Protein AF-A0A6V7HR63-F1 (afdb_monomer)

Sequence (244 aa):
DKIEELLKQKSQLTHHIFMVANENRQLWNRLSRLTRTNKSPLEPSTLISKGLSPNLIDADKQSVEKDESVEEISLRLINSIMQEKVELEQQFSEMVALQNGTDINIRNVGFAYPNEANNDSLQQLKQHEAKLLETKDALLSQQMKLKKVLQNLKKIKKASKKVCQAGTQFDSDDSLREHGATQTSLPVVNLEAEKNGSKLAEDAQICPMCGSFFAKSVSFDIFHEHVLSHFNNGNGTDFELVSP

Structure (mmCIF, N/CA/C/O backbone):
data_AF-A0A6V7HR63-F1
#
_entry.id   AF-A0A6V7HR63-F1
#
loop_
_atom_site.group_PDB
_atom_site.id
_atom_site.type_symbol
_atom_site.label_atom_id
_atom_site.label_alt_id
_atom_site.label_comp_id
_atom_site.label_asym_id
_atom_site.label_entity_id
_atom_site.label_seq_id
_atom_site.pdbx_PDB_ins_code
_atom_site.Cartn_x
_atom_site.Cartn_y
_atom_site.Cartn_z
_atom_site.occupancy
_atom_site.B_iso_or_equiv
_atom_site.auth_seq_id
_atom_site.auth_comp_id
_atom_site.auth_asym_id
_atom_site.auth_atom_id
_atom_site.pdbx_PDB_model_num
ATOM 1 N N . ASP A 1 1 ? -9.111 32.517 -10.356 1.00 67.31 1 ASP A N 1
ATOM 2 C CA . ASP A 1 1 ? -8.710 31.716 -9.177 1.00 67.31 1 ASP A CA 1
ATOM 3 C C . ASP A 1 1 ? -8.668 30.218 -9.468 1.00 67.31 1 ASP A C 1
ATOM 5 O O . ASP A 1 1 ? -7.585 29.693 -9.684 1.00 67.31 1 ASP A O 1
ATOM 9 N N . LYS A 1 2 ? -9.802 29.503 -9.571 1.00 76.81 2 LYS A N 1
ATOM 10 C CA . LYS A 1 2 ? -9.775 28.030 -9.740 1.00 76.81 2 LYS A CA 1
ATOM 11 C C . LYS A 1 2 ? -9.143 27.545 -11.055 1.00 76.81 2 LYS A C 1
ATOM 13 O O . LYS A 1 2 ? -8.459 26.528 -11.057 1.00 76.81 2 LYS A O 1
ATOM 18 N N . ILE A 1 3 ? -9.355 28.271 -12.155 1.00 87.81 3 ILE A N 1
ATOM 19 C CA . ILE A 1 3 ? -8.786 27.939 -13.476 1.00 87.81 3 ILE A CA 1
ATOM 20 C C . ILE A 1 3 ? -7.261 28.104 -13.478 1.00 87.81 3 ILE A C 1
ATOM 22 O O . ILE A 1 3 ? -6.550 27.271 -14.028 1.00 87.81 3 ILE A O 1
ATOM 26 N N . GLU A 1 4 ? -6.755 29.148 -12.827 1.00 85.62 4 GLU A N 1
ATOM 27 C CA . GLU A 1 4 ? -5.322 29.444 -12.756 1.00 85.62 4 GLU A CA 1
ATOM 28 C C . GLU A 1 4 ? -4.575 28.420 -11.890 1.00 85.62 4 GLU A C 1
ATOM 30 O O . GLU A 1 4 ? -3.526 27.914 -12.289 1.00 85.62 4 GLU A O 1
ATOM 35 N N . GLU A 1 5 ? -5.175 28.011 -10.769 1.00 84.38 5 GLU A N 1
ATOM 36 C CA . GLU A 1 5 ? -4.648 26.926 -9.936 1.00 84.38 5 GLU A CA 1
ATOM 37 C C . GLU A 1 5 ? -4.614 25.589 -10.695 1.00 84.38 5 GLU A C 1
ATOM 39 O O . GLU A 1 5 ? -3.612 24.876 -10.666 1.00 84.38 5 GLU A O 1
ATOM 44 N N . LEU A 1 6 ? -5.667 25.264 -11.454 1.00 90.88 6 LEU A N 1
ATOM 45 C CA . LEU A 1 6 ? -5.689 24.056 -12.286 1.00 90.88 6 LEU A CA 1
ATOM 46 C C . LEU A 1 6 ? -4.650 24.100 -13.417 1.00 90.88 6 LEU A C 1
ATOM 48 O O . LEU A 1 6 ? -4.052 23.073 -13.734 1.00 90.88 6 LEU A O 1
ATOM 52 N N . LEU A 1 7 ? -4.388 25.269 -14.007 1.00 89.75 7 LEU A N 1
ATOM 53 C CA . LEU A 1 7 ? -3.330 25.433 -15.009 1.00 89.75 7 LEU A CA 1
ATOM 54 C C . LEU A 1 7 ? -1.939 25.220 -14.405 1.00 89.75 7 LEU A C 1
ATOM 56 O O . LEU A 1 7 ? -1.103 24.547 -15.014 1.00 89.75 7 LEU A O 1
ATOM 60 N N . LYS A 1 8 ? -1.705 25.721 -13.189 1.00 89.56 8 LYS A N 1
ATOM 61 C CA . LYS A 1 8 ? -0.457 25.497 -12.452 1.00 89.56 8 LYS A CA 1
ATOM 62 C C . LYS A 1 8 ? -0.252 24.014 -12.139 1.00 89.56 8 LYS A C 1
ATOM 64 O O . LYS A 1 8 ? 0.817 23.475 -12.426 1.00 89.56 8 LYS A O 1
ATOM 69 N N . GLN A 1 9 ? -1.289 23.338 -11.646 1.00 93.44 9 GLN A N 1
ATOM 70 C CA . GLN A 1 9 ? -1.260 21.897 -11.376 1.00 93.44 9 GLN A CA 1
ATOM 71 C C . GLN A 1 9 ? -1.034 21.081 -12.655 1.00 93.44 9 GLN A C 1
ATOM 73 O O . GLN A 1 9 ? -0.196 20.180 -12.675 1.00 93.44 9 GLN A O 1
ATOM 78 N N . LYS A 1 10 ? -1.703 21.440 -13.760 1.00 93.81 10 LYS A N 1
ATOM 79 C CA . LYS A 1 10 ? -1.491 20.814 -15.073 1.00 93.81 10 LYS A CA 1
ATOM 80 C C . LYS A 1 10 ? -0.046 20.974 -15.543 1.00 93.81 10 LYS A C 1
ATOM 82 O O . LYS A 1 10 ? 0.549 20.004 -16.010 1.00 93.81 10 LYS A O 1
ATOM 87 N N . SER A 1 11 ? 0.534 22.167 -15.406 1.00 92.69 11 SER A N 1
ATOM 88 C CA . SER A 1 11 ? 1.929 22.422 -15.780 1.00 92.69 11 SER A CA 1
ATOM 89 C C . SER A 1 11 ? 2.901 21.587 -14.945 1.00 92.69 11 SER A C 1
ATOM 91 O O . SER A 1 11 ? 3.832 20.999 -15.493 1.00 92.69 11 SER A O 1
ATOM 93 N N . GLN A 1 12 ? 2.677 21.503 -13.632 1.00 92.44 12 GLN A N 1
ATOM 94 C CA . GLN A 1 12 ? 3.504 20.702 -12.727 1.00 92.44 12 GLN A CA 1
ATOM 95 C C . GLN A 1 12 ? 3.425 19.211 -13.059 1.00 92.44 12 GLN A C 1
ATOM 97 O O . GLN A 1 12 ? 4.458 18.553 -13.176 1.00 92.44 12 GLN A O 1
ATOM 102 N N . LEU A 1 13 ? 2.217 18.691 -13.286 1.00 95.81 13 LEU A N 1
ATOM 103 C CA . LEU A 1 13 ? 2.022 17.293 -13.656 1.00 95.81 13 LEU A CA 1
ATOM 104 C C . LEU A 1 13 ? 2.666 16.974 -15.010 1.00 95.81 13 LEU A C 1
ATOM 106 O O . LEU A 1 13 ? 3.346 15.963 -15.143 1.00 95.81 13 LEU A O 1
ATOM 110 N N . THR A 1 14 ? 2.511 17.861 -15.994 1.00 92.31 14 THR A N 1
ATOM 111 C CA . THR A 1 14 ? 3.118 17.697 -17.325 1.00 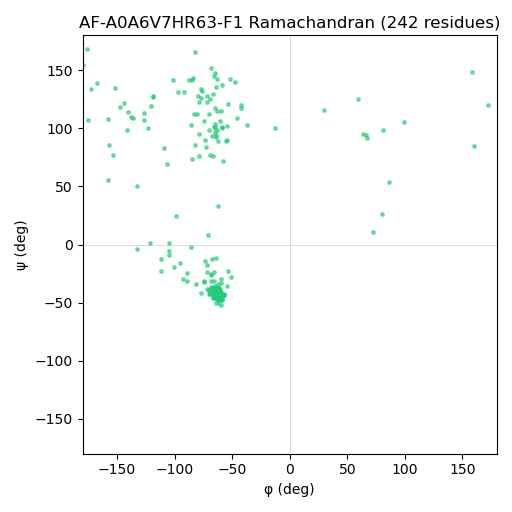92.31 14 THR A CA 1
ATOM 112 C C . THR A 1 14 ? 4.642 17.643 -17.232 1.00 92.31 14 THR A C 1
ATOM 114 O O . THR A 1 14 ? 5.271 16.779 -17.842 1.00 92.31 14 THR A O 1
ATOM 117 N N . HIS A 1 15 ? 5.244 18.524 -16.430 1.00 92.06 15 HIS A N 1
ATOM 118 C CA . HIS A 1 15 ? 6.684 18.512 -16.194 1.00 92.06 15 HIS A CA 1
ATOM 119 C C . HIS A 1 15 ? 7.137 17.218 -15.506 1.00 92.06 15 HIS A C 1
ATOM 121 O O . HIS A 1 15 ? 8.113 16.606 -15.934 1.00 92.06 15 HIS A O 1
ATOM 127 N N . HIS A 1 16 ? 6.398 16.754 -14.495 1.00 94.06 16 HIS A N 1
ATOM 128 C CA . HIS A 1 16 ? 6.719 15.515 -13.792 1.00 94.06 16 HIS A CA 1
ATOM 129 C C . HIS A 1 16 ? 6.648 14.291 -14.714 1.00 94.06 16 HIS A C 1
ATOM 131 O O . HIS A 1 16 ? 7.578 13.488 -14.745 1.00 94.06 16 HIS A O 1
ATOM 137 N N . ILE A 1 17 ? 5.596 14.194 -15.535 1.00 94.12 17 ILE A N 1
ATOM 138 C CA . ILE A 1 17 ? 5.460 13.144 -16.553 1.00 94.12 17 ILE A CA 1
ATOM 139 C C . ILE A 1 17 ? 6.657 13.169 -17.505 1.00 94.12 17 ILE A C 1
ATOM 141 O O . ILE A 1 17 ? 7.213 12.116 -17.808 1.00 94.12 17 ILE A O 1
ATOM 145 N N . PHE A 1 18 ? 7.086 14.353 -17.951 1.00 93.38 18 PHE A N 1
ATOM 146 C CA . PHE A 1 18 ? 8.246 14.480 -18.830 1.00 93.38 18 PHE A CA 1
ATOM 147 C C . PHE A 1 18 ? 9.538 13.976 -18.172 1.00 93.38 18 PHE A C 1
ATOM 149 O O . PHE A 1 18 ? 10.288 13.232 -18.806 1.00 93.38 18 PHE A O 1
ATOM 156 N N . MET A 1 19 ? 9.790 14.331 -16.906 1.00 96.62 19 MET A N 1
ATOM 157 C CA . MET A 1 19 ? 10.974 13.849 -16.184 1.00 96.62 19 MET A CA 1
ATOM 158 C C . MET A 1 19 ? 10.970 12.324 -16.056 1.00 96.62 19 MET A C 1
ATOM 160 O O . MET A 1 19 ? 11.931 11.675 -16.467 1.00 96.62 19 MET A O 1
ATOM 164 N N . VAL A 1 20 ? 9.859 11.747 -15.582 1.00 94.06 20 VAL A N 1
ATOM 165 C CA . VAL A 1 20 ? 9.717 10.294 -15.404 1.00 94.06 20 VAL A CA 1
ATOM 166 C C . VAL A 1 20 ? 9.822 9.562 -16.744 1.00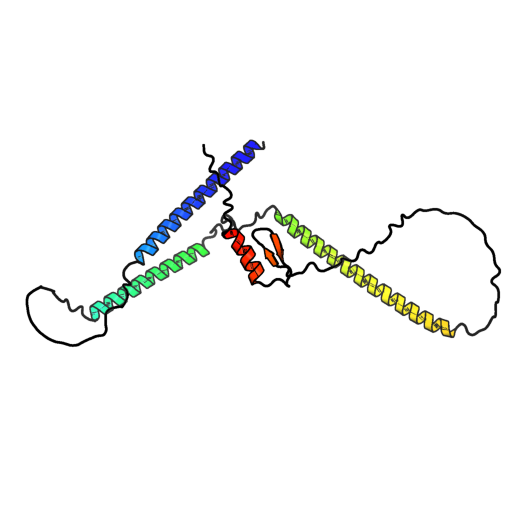 94.06 20 VAL A C 1
ATOM 168 O O . VAL A 1 20 ? 10.476 8.526 -16.839 1.00 94.06 20 VAL A O 1
ATOM 171 N N . ALA A 1 21 ? 9.228 10.099 -17.812 1.00 92.19 21 ALA A N 1
ATOM 172 C CA . ALA A 1 21 ? 9.335 9.517 -19.147 1.00 92.19 21 ALA A CA 1
ATOM 173 C C . ALA A 1 21 ? 10.785 9.516 -19.657 1.00 92.19 21 ALA A C 1
ATOM 175 O O . ALA A 1 21 ? 11.226 8.539 -20.267 1.00 92.19 21 ALA A O 1
ATOM 176 N N . ASN A 1 22 ? 11.541 10.583 -19.390 1.00 91.62 22 ASN A N 1
ATOM 177 C CA . ASN A 1 22 ? 12.942 10.669 -19.779 1.00 91.62 22 ASN A CA 1
ATOM 178 C C . ASN A 1 22 ? 13.822 9.694 -18.980 1.00 91.62 22 ASN A C 1
ATOM 180 O O . ASN A 1 22 ? 14.671 9.023 -19.568 1.00 91.62 22 ASN A O 1
ATOM 184 N N . GLU A 1 23 ? 13.598 9.566 -17.673 1.00 93.00 23 GLU A N 1
ATOM 185 C CA . GLU A 1 23 ? 14.279 8.573 -16.833 1.00 93.00 23 GLU A CA 1
ATOM 186 C C . GLU A 1 23 ? 13.954 7.146 -17.282 1.00 93.00 23 GLU A C 1
ATOM 188 O O . GLU A 1 23 ? 14.866 6.362 -17.547 1.00 93.00 23 GLU A O 1
ATOM 193 N N . ASN A 1 24 ? 12.675 6.829 -17.501 1.00 95.06 24 ASN A N 1
ATOM 194 C CA . ASN A 1 24 ? 12.254 5.533 -18.032 1.00 95.06 24 ASN A CA 1
ATOM 195 C C . ASN A 1 24 ? 12.922 5.233 -19.374 1.00 95.06 24 ASN A C 1
ATOM 197 O O . ASN A 1 24 ? 13.419 4.128 -19.582 1.00 95.06 24 ASN A O 1
ATOM 201 N N . ARG A 1 25 ? 12.998 6.210 -20.284 1.00 94.69 25 ARG A N 1
ATOM 202 C CA . ARG A 1 25 ? 13.696 6.044 -21.566 1.00 94.69 25 ARG A CA 1
ATOM 203 C C . ARG A 1 25 ? 15.179 5.725 -21.366 1.00 94.69 25 ARG A C 1
ATOM 205 O O . ARG A 1 25 ? 15.714 4.859 -22.057 1.00 94.69 25 ARG A O 1
ATOM 212 N N . GLN A 1 26 ? 15.848 6.398 -20.433 1.00 93.12 26 GLN A N 1
ATOM 213 C CA . GLN A 1 26 ? 17.253 6.134 -20.118 1.00 93.12 26 GLN A CA 1
ATOM 214 C C . GLN A 1 26 ? 17.454 4.741 -19.510 1.00 93.12 26 GLN A C 1
ATOM 216 O O . GLN A 1 26 ? 18.366 4.023 -19.928 1.00 93.12 26 GLN A O 1
ATOM 221 N N . LEU A 1 27 ? 16.572 4.322 -18.601 1.00 95.88 27 LEU A N 1
ATOM 222 C CA . LEU A 1 27 ? 16.582 2.981 -18.016 1.00 95.88 27 LEU A CA 1
ATOM 223 C C . LEU A 1 27 ? 16.367 1.904 -19.083 1.00 95.88 27 LEU A C 1
ATOM 225 O O . LEU A 1 27 ? 17.152 0.961 -19.158 1.00 95.88 27 LEU A O 1
ATOM 229 N N . TRP A 1 28 ? 15.386 2.078 -19.972 1.00 95.00 28 TRP A N 1
ATOM 230 C CA . TRP A 1 28 ? 15.152 1.167 -21.096 1.00 95.00 28 TRP A CA 1
ATOM 231 C C . TRP A 1 28 ? 16.351 1.086 -22.044 1.00 95.00 28 TRP A C 1
ATOM 233 O O . TRP A 1 28 ? 16.709 -0.007 -22.490 1.00 95.00 28 TRP A O 1
ATOM 243 N N . ASN A 1 29 ? 17.022 2.208 -22.318 1.00 91.06 29 ASN A N 1
ATOM 244 C CA . ASN A 1 29 ? 18.246 2.222 -23.121 1.00 91.06 29 ASN A CA 1
ATOM 245 C C . ASN A 1 29 ? 19.391 1.461 -22.433 1.00 91.06 29 ASN A C 1
ATOM 247 O O . ASN A 1 29 ? 20.098 0.685 -23.082 1.00 91.06 29 ASN A O 1
ATOM 251 N N . ARG A 1 30 ? 19.569 1.647 -21.119 1.00 93.69 30 ARG A N 1
ATOM 252 C CA . ARG A 1 30 ? 20.586 0.937 -20.327 1.00 93.69 30 ARG A CA 1
ATOM 253 C C . ARG A 1 30 ? 20.297 -0.563 -20.270 1.00 93.69 30 ARG A C 1
ATOM 255 O O . ARG A 1 30 ? 21.190 -1.359 -20.550 1.00 93.69 30 ARG A O 1
ATOM 262 N N . LEU A 1 31 ? 19.049 -0.944 -20.005 1.00 88.75 31 LEU A N 1
ATOM 263 C CA . LEU A 1 31 ? 18.602 -2.335 -19.986 1.00 88.75 31 LEU A CA 1
ATOM 264 C C . LEU A 1 31 ? 18.776 -3.006 -21.353 1.00 88.75 31 LEU A C 1
ATOM 266 O O . LEU A 1 31 ? 19.256 -4.135 -21.437 1.00 88.75 31 LEU A O 1
ATOM 270 N N . SER A 1 32 ? 18.459 -2.293 -22.436 1.00 87.50 32 SER A N 1
ATOM 271 C CA . SER A 1 32 ? 18.650 -2.790 -23.802 1.00 87.50 32 SER A CA 1
ATOM 272 C C . SER A 1 32 ? 20.121 -3.057 -24.115 1.00 87.50 32 SER A C 1
ATOM 274 O O . SER A 1 32 ? 20.434 -4.056 -24.760 1.00 87.50 32 SER A O 1
ATOM 276 N N . ARG A 1 33 ? 21.038 -2.202 -23.641 1.00 85.75 33 ARG A N 1
ATOM 277 C CA . ARG A 1 33 ? 22.485 -2.424 -23.780 1.00 85.75 33 ARG A CA 1
ATOM 278 C C . ARG A 1 33 ? 22.937 -3.663 -23.012 1.00 85.75 33 ARG A C 1
ATOM 280 O O . ARG A 1 33 ? 23.556 -4.528 -23.618 1.00 85.75 33 ARG A O 1
ATOM 287 N N . LEU A 1 34 ? 22.553 -3.779 -21.739 1.00 84.25 34 LEU A N 1
ATOM 288 C CA . LEU A 1 34 ? 22.892 -4.930 -20.891 1.00 84.25 34 LEU A CA 1
ATOM 289 C C . LEU A 1 34 ? 22.323 -6.248 -21.439 1.00 84.25 34 LEU A C 1
ATOM 291 O O . LEU A 1 34 ? 22.972 -7.285 -21.386 1.00 84.25 34 LEU A O 1
ATOM 295 N N . THR A 1 35 ? 21.121 -6.225 -22.012 1.00 77.44 35 THR A N 1
ATOM 296 C CA . THR A 1 35 ? 20.494 -7.430 -22.580 1.00 77.44 35 THR A CA 1
ATOM 297 C C . THR A 1 35 ? 21.139 -7.843 -23.906 1.00 77.44 35 THR A C 1
ATOM 299 O O . THR A 1 35 ? 21.203 -9.029 -24.216 1.00 77.44 35 THR A O 1
ATOM 302 N N . ARG A 1 36 ? 21.631 -6.885 -24.705 1.00 71.69 36 ARG A N 1
ATOM 303 C CA . ARG A 1 36 ? 22.352 -7.178 -25.955 1.00 71.69 36 ARG A CA 1
ATOM 304 C C . ARG A 1 36 ? 23.744 -7.745 -25.696 1.00 71.69 36 ARG A C 1
ATOM 306 O O . ARG A 1 36 ? 24.140 -8.658 -26.407 1.00 71.69 36 ARG A O 1
ATOM 313 N N . THR A 1 37 ? 24.454 -7.257 -24.679 1.00 63.94 37 THR A N 1
ATOM 314 C CA . THR A 1 37 ? 25.779 -7.785 -24.312 1.00 63.94 37 THR A CA 1
ATOM 315 C C . THR A 1 37 ? 25.708 -9.169 -23.667 1.00 63.94 37 THR A C 1
ATOM 317 O O . THR A 1 37 ? 26.659 -9.927 -23.777 1.00 63.94 37 THR A O 1
ATOM 320 N N . ASN A 1 38 ? 24.569 -9.541 -23.074 1.00 57.62 38 ASN A N 1
ATOM 321 C CA . ASN A 1 38 ? 24.334 -10.881 -22.521 1.00 57.62 38 ASN A CA 1
ATOM 322 C C . ASN A 1 38 ? 23.810 -11.915 -23.545 1.00 57.62 38 ASN A C 1
ATOM 324 O O . ASN A 1 38 ? 23.589 -13.067 -23.186 1.00 57.62 38 ASN A O 1
ATOM 328 N N . LYS A 1 39 ? 23.575 -11.536 -24.813 1.00 61.31 39 LYS A N 1
ATOM 329 C CA . LYS A 1 39 ? 22.961 -12.405 -25.842 1.00 61.31 39 LYS A CA 1
ATOM 330 C C . LYS A 1 39 ? 23.943 -13.079 -26.818 1.00 61.31 39 LYS A C 1
ATOM 332 O O . LYS A 1 39 ? 23.526 -13.483 -27.898 1.00 61.31 39 LYS A O 1
ATOM 337 N N . SER A 1 40 ? 25.213 -13.279 -26.461 1.00 44.31 40 SER A N 1
ATOM 338 C CA . SER A 1 40 ? 26.122 -14.115 -27.271 1.00 44.31 40 SER A CA 1
ATOM 339 C C . SER A 1 40 ? 27.233 -14.782 -26.449 1.00 44.31 40 SER A C 1
ATOM 341 O O . SER A 1 40 ? 27.924 -14.050 -25.741 1.00 44.31 40 SER A O 1
ATOM 343 N N . PRO A 1 41 ? 27.534 -16.087 -26.630 1.00 50.12 41 PRO A N 1
ATOM 344 C CA . PRO A 1 41 ? 26.697 -17.186 -27.119 1.00 50.12 41 PRO A CA 1
ATOM 345 C C . PRO A 1 41 ? 26.578 -18.321 -26.079 1.00 50.12 41 PRO A C 1
ATOM 347 O O . PRO A 1 41 ? 27.557 -18.982 -25.739 1.00 50.12 41 PRO A O 1
ATOM 350 N N . LEU A 1 42 ? 25.351 -18.601 -25.638 1.00 44.59 42 LEU A N 1
ATOM 351 C CA . LEU A 1 42 ? 24.983 -19.882 -25.036 1.00 44.59 42 LEU A CA 1
ATOM 352 C C . LEU A 1 42 ? 24.079 -20.598 -26.050 1.00 44.59 42 LEU A C 1
ATOM 354 O O . LEU A 1 42 ? 22.858 -20.468 -26.005 1.00 44.59 42 LEU A O 1
ATOM 358 N N . GLU A 1 43 ? 24.688 -21.272 -27.025 1.00 46.78 43 GLU A N 1
ATOM 359 C CA . GLU A 1 43 ? 23.962 -22.169 -27.932 1.00 46.78 43 GLU A CA 1
ATOM 360 C C . GLU A 1 43 ? 23.810 -23.562 -27.281 1.00 46.78 43 GLU A C 1
ATOM 362 O O . GLU A 1 43 ? 24.706 -24.010 -26.559 1.00 46.78 43 GLU A O 1
ATOM 367 N N . PRO A 1 44 ? 22.670 -24.247 -27.489 1.00 42.78 44 PRO A N 1
ATOM 368 C CA . PRO A 1 44 ? 22.262 -25.420 -26.724 1.00 42.78 44 PRO A CA 1
ATOM 369 C C . PRO A 1 44 ? 23.008 -26.702 -27.122 1.00 42.78 44 PRO A C 1
ATOM 371 O O . PRO A 1 44 ? 22.978 -27.153 -28.268 1.00 42.78 44 PRO A O 1
ATOM 374 N N . SER A 1 45 ? 23.606 -27.344 -26.117 1.00 38.09 45 SER A N 1
ATOM 375 C CA . SER A 1 45 ? 24.173 -28.693 -26.142 1.00 38.09 45 SER A CA 1
ATOM 376 C C . SER A 1 45 ? 23.155 -29.744 -26.599 1.00 38.09 45 SER A C 1
ATOM 378 O O . SER A 1 45 ? 22.482 -30.363 -25.782 1.00 38.09 45 SER A O 1
ATOM 380 N N . THR A 1 46 ? 23.060 -29.989 -27.904 1.00 43.59 46 THR A N 1
ATOM 381 C CA . THR A 1 46 ? 22.305 -31.125 -28.452 1.00 43.59 46 THR A CA 1
ATOM 382 C C . THR A 1 46 ? 22.865 -31.539 -29.810 1.00 43.59 46 THR A C 1
ATOM 384 O O . THR A 1 46 ? 22.247 -31.263 -30.825 1.00 43.59 46 THR A O 1
ATOM 387 N N . LEU A 1 47 ? 24.000 -32.253 -29.846 1.00 40.94 47 LEU A N 1
ATOM 388 C CA . LEU A 1 47 ? 24.259 -33.230 -30.912 1.00 40.94 47 LEU A CA 1
ATOM 389 C C . LEU A 1 47 ? 24.969 -34.497 -30.381 1.00 40.94 47 LEU A C 1
ATOM 391 O O . LEU A 1 47 ? 26.177 -34.545 -30.205 1.00 40.94 47 LEU A O 1
ATOM 395 N N . ILE A 1 48 ? 24.144 -35.524 -30.162 1.00 37.88 48 ILE A N 1
ATOM 396 C CA . ILE A 1 48 ? 24.304 -36.890 -30.689 1.00 37.88 48 ILE A CA 1
ATOM 397 C C . ILE A 1 48 ? 25.500 -37.719 -30.179 1.00 37.88 48 ILE A C 1
ATOM 399 O O . ILE A 1 48 ? 26.560 -37.823 -30.787 1.00 37.88 48 ILE A O 1
ATOM 403 N N . SER A 1 49 ? 25.204 -38.502 -29.141 1.00 38.41 49 SER A N 1
ATOM 404 C CA . SER A 1 49 ? 25.664 -39.889 -29.033 1.00 38.41 49 SER A CA 1
ATOM 405 C C . SER A 1 49 ? 25.065 -40.713 -30.184 1.00 38.41 49 SER A C 1
ATOM 407 O O . SER A 1 49 ? 23.839 -40.841 -30.243 1.00 38.41 49 SER A O 1
ATOM 409 N N . LYS A 1 50 ? 25.907 -41.226 -31.100 1.00 38.31 50 LYS A N 1
ATOM 410 C CA . LYS A 1 50 ? 25.764 -42.514 -31.824 1.00 38.31 50 LYS A CA 1
ATOM 411 C C . LYS A 1 50 ? 26.821 -42.678 -32.932 1.00 38.31 50 LYS A C 1
ATOM 413 O O . LYS A 1 50 ? 26.789 -41.961 -33.921 1.00 38.31 50 LYS A O 1
ATOM 418 N N . GLY A 1 51 ? 27.627 -43.736 -32.809 1.00 32.38 51 GLY A N 1
ATOM 419 C CA . GLY A 1 51 ? 28.008 -44.591 -33.943 1.00 32.38 51 GLY A CA 1
ATOM 420 C C . GLY A 1 51 ? 29.374 -44.355 -34.587 1.00 32.38 51 GLY A C 1
ATOM 421 O O . GLY A 1 51 ? 29.544 -43.454 -35.395 1.00 32.38 51 GLY A O 1
ATOM 422 N N . LEU A 1 52 ? 30.312 -45.263 -34.301 1.00 38.75 52 LEU A N 1
ATOM 423 C CA . LEU A 1 52 ? 31.526 -45.501 -35.080 1.00 38.75 52 LEU A CA 1
ATOM 424 C C . LEU A 1 52 ? 31.194 -45.895 -36.534 1.00 38.75 52 LEU A C 1
ATOM 426 O O . LEU A 1 52 ? 30.369 -46.783 -36.751 1.00 38.75 52 LEU A O 1
ATOM 430 N N . SER A 1 53 ? 31.922 -45.354 -37.513 1.00 36.22 53 SER A N 1
ATOM 431 C CA . SER A 1 53 ? 32.520 -46.125 -38.625 1.00 36.22 53 SER A CA 1
ATOM 432 C C . SER A 1 53 ? 33.551 -45.273 -39.396 1.00 36.22 53 SER A C 1
ATOM 434 O O . SER A 1 53 ? 33.302 -44.088 -39.608 1.00 36.22 53 SER A O 1
ATOM 436 N N . PRO A 1 54 ? 34.706 -45.843 -39.804 1.00 53.84 54 PRO A N 1
ATOM 437 C CA . PRO A 1 54 ? 35.775 -45.128 -40.501 1.00 53.84 54 PRO A CA 1
ATOM 438 C C . PRO A 1 54 ? 35.771 -45.381 -42.019 1.00 53.84 54 PRO A C 1
ATOM 440 O O . PRO A 1 54 ? 35.526 -46.504 -42.454 1.00 53.84 54 PRO A O 1
ATOM 443 N N . ASN A 1 55 ? 36.070 -44.333 -42.794 1.00 35.91 55 ASN A N 1
ATOM 444 C CA . ASN A 1 55 ? 36.726 -44.295 -44.120 1.00 35.91 55 ASN A CA 1
ATOM 445 C C . ASN A 1 55 ? 36.357 -42.963 -44.799 1.00 35.91 55 ASN A C 1
ATOM 447 O O . ASN A 1 55 ? 35.228 -42.519 -44.643 1.00 35.91 55 ASN A O 1
ATOM 451 N N . LEU A 1 56 ? 37.130 -42.288 -45.647 1.00 39.53 56 LEU A N 1
ATOM 452 C CA . LEU A 1 56 ? 38.536 -42.201 -46.063 1.00 39.53 56 LEU A CA 1
ATOM 453 C C . LEU A 1 56 ? 38.523 -40.972 -47.009 1.00 39.53 56 LEU A C 1
ATOM 455 O O . LEU A 1 56 ? 37.647 -40.951 -47.865 1.00 39.53 56 LEU A O 1
ATOM 459 N N . ILE A 1 57 ? 39.488 -40.046 -46.868 1.00 44.00 57 ILE A N 1
ATOM 460 C CA . ILE A 1 57 ? 40.161 -39.243 -47.930 1.00 44.00 57 ILE A CA 1
ATOM 461 C C . ILE A 1 57 ? 39.228 -38.342 -48.806 1.00 44.00 57 ILE A C 1
ATOM 463 O O . ILE A 1 57 ? 38.274 -38.818 -49.398 1.00 44.00 57 ILE A O 1
ATOM 467 N N . ASP A 1 58 ? 39.381 -37.025 -48.981 1.00 34.09 58 ASP A N 1
ATOM 468 C CA . ASP A 1 58 ? 40.559 -36.256 -49.396 1.00 34.09 58 ASP A CA 1
ATOM 469 C C . ASP A 1 58 ? 40.278 -34.733 -49.366 1.00 34.09 58 ASP A C 1
ATOM 471 O O . ASP A 1 58 ? 39.123 -34.305 -49.391 1.00 34.09 58 ASP A O 1
ATOM 475 N N . ALA A 1 59 ? 41.365 -33.967 -49.492 1.00 37.09 59 ALA A N 1
ATOM 476 C CA . ALA A 1 59 ? 41.465 -32.603 -50.025 1.00 37.09 59 ALA A CA 1
ATOM 477 C C . ALA A 1 59 ? 41.098 -31.392 -49.133 1.00 37.09 59 ALA A C 1
ATOM 479 O O . ALA A 1 59 ? 39.970 -30.914 -49.062 1.00 37.09 59 ALA A O 1
ATOM 480 N N . ASP A 1 60 ? 42.179 -30.823 -48.594 1.00 43.25 60 ASP A N 1
ATOM 481 C CA . ASP A 1 60 ? 42.572 -29.420 -48.768 1.00 43.25 60 ASP A CA 1
ATOM 482 C C . ASP A 1 60 ? 41.633 -28.328 -48.227 1.00 43.25 60 ASP A C 1
ATOM 484 O O . ASP A 1 60 ? 40.745 -27.812 -48.908 1.00 43.25 60 ASP A O 1
ATOM 488 N N . LYS A 1 61 ? 41.933 -27.889 -46.999 1.00 40.62 61 LYS A N 1
ATOM 489 C CA . LYS A 1 61 ? 41.842 -26.479 -46.608 1.00 40.62 61 LYS A CA 1
ATOM 490 C C . LYS A 1 61 ? 42.723 -26.212 -45.394 1.00 40.62 61 LYS A C 1
ATOM 492 O O . LYS A 1 61 ? 42.414 -26.609 -44.279 1.00 40.62 61 LYS A O 1
ATOM 497 N N . GLN A 1 62 ? 43.819 -25.510 -45.658 1.00 46.06 62 GLN A N 1
ATOM 498 C CA . GLN A 1 62 ? 44.502 -24.571 -44.768 1.00 46.06 62 GLN A CA 1
ATOM 499 C C . GLN A 1 62 ? 43.670 -24.177 -43.525 1.00 46.06 62 GLN A C 1
ATOM 501 O O . GLN A 1 62 ? 42.827 -23.284 -43.581 1.00 46.06 62 GLN A O 1
ATOM 506 N N . SER A 1 63 ? 43.954 -24.789 -42.379 1.00 38.44 63 SER A N 1
ATOM 507 C CA . SER A 1 63 ? 43.713 -24.170 -41.080 1.00 38.44 63 SER A CA 1
ATOM 508 C C . SER A 1 63 ? 45.021 -24.222 -40.318 1.00 38.44 63 SER A C 1
ATOM 510 O O . SER A 1 63 ? 45.485 -25.279 -39.903 1.00 38.44 63 SER A O 1
ATOM 5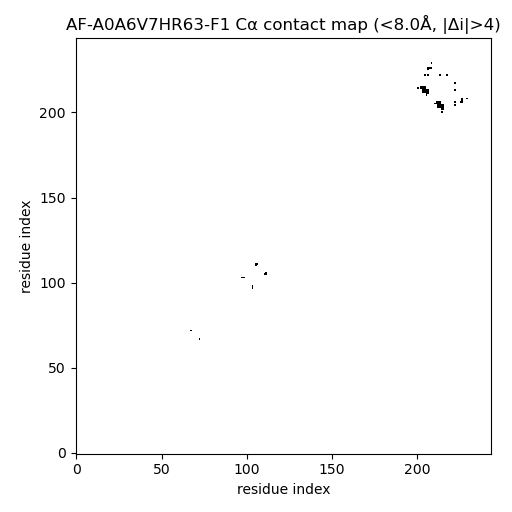12 N N . VAL A 1 64 ? 45.645 -23.057 -40.193 1.00 45.88 64 VAL A N 1
ATOM 513 C CA . VAL A 1 64 ? 46.692 -22.819 -39.207 1.00 45.88 64 VAL A CA 1
ATOM 514 C C . VAL A 1 64 ? 46.024 -23.008 -37.845 1.00 45.88 64 VAL A C 1
ATOM 516 O O . VAL A 1 64 ? 45.446 -22.070 -37.299 1.00 45.88 64 VAL A O 1
ATOM 519 N N . GLU A 1 65 ? 46.028 -24.241 -37.342 1.00 47.16 65 GLU A N 1
ATOM 520 C CA . GLU A 1 65 ? 45.784 -24.540 -35.937 1.00 47.16 65 GLU A CA 1
ATOM 521 C C . GLU A 1 65 ? 46.933 -23.891 -35.168 1.00 47.16 65 GLU A C 1
ATOM 523 O O . GLU A 1 65 ? 48.042 -24.411 -35.065 1.00 47.16 65 GLU A O 1
ATOM 528 N N . LYS A 1 66 ? 46.693 -22.662 -34.705 1.00 52.59 66 LYS A N 1
ATOM 529 C CA . LYS A 1 66 ? 47.419 -22.150 -33.555 1.00 52.59 66 LYS A CA 1
ATOM 530 C C . LYS A 1 66 ? 46.996 -23.038 -32.397 1.00 52.59 66 LYS A C 1
ATOM 532 O O . LYS A 1 66 ? 45.904 -22.856 -31.867 1.00 52.59 66 LYS A O 1
ATOM 537 N N . ASP A 1 67 ? 47.852 -23.987 -32.043 1.00 53.22 67 ASP A N 1
ATOM 538 C CA . ASP A 1 67 ? 47.881 -24.558 -30.704 1.00 53.22 67 ASP A CA 1
ATOM 539 C C . ASP A 1 67 ? 48.038 -23.383 -29.732 1.00 53.22 67 ASP A C 1
ATOM 541 O O . ASP A 1 67 ? 49.145 -22.914 -29.460 1.00 53.22 67 ASP A O 1
ATOM 545 N N . GLU A 1 68 ? 46.915 -22.819 -29.283 1.00 59.06 68 GLU A N 1
ATOM 546 C CA . GLU A 1 68 ? 46.906 -21.861 -28.190 1.00 59.06 68 GLU A CA 1
ATOM 547 C C . GLU A 1 68 ? 47.479 -22.609 -26.991 1.00 59.06 68 GLU A C 1
ATOM 549 O O . GLU A 1 68 ? 46.855 -23.520 -26.441 1.00 59.06 68 GLU A O 1
ATOM 554 N N . SER A 1 69 ? 48.723 -22.279 -26.639 1.00 76.81 69 SER A N 1
ATOM 555 C CA . SER A 1 69 ? 49.395 -22.871 -25.489 1.00 76.81 69 SER A CA 1
ATOM 556 C C . SER A 1 69 ? 48.480 -22.732 -24.273 1.00 76.81 69 SER A C 1
ATOM 558 O O . SER A 1 69 ? 47.820 -21.707 -24.095 1.00 76.81 69 SER A O 1
ATOM 560 N N . VAL A 1 70 ? 48.456 -23.739 -23.400 1.00 73.94 70 VAL A N 1
ATOM 561 C CA . VAL A 1 70 ? 47.686 -23.709 -22.141 1.00 73.94 70 VAL A CA 1
ATOM 562 C C . VAL A 1 70 ? 47.983 -22.433 -21.335 1.00 73.94 70 VAL A C 1
ATOM 564 O O . VAL A 1 70 ? 47.120 -21.916 -20.629 1.00 73.94 70 VAL A O 1
ATOM 567 N N . GLU A 1 71 ? 49.183 -21.878 -21.499 1.00 79.94 71 GLU A N 1
ATOM 568 C CA . GLU A 1 71 ? 49.590 -20.593 -20.940 1.00 79.94 71 GLU A CA 1
ATOM 569 C C . GLU A 1 71 ? 48.810 -19.401 -21.524 1.00 79.94 71 GLU A C 1
ATOM 571 O O . GLU A 1 71 ? 48.363 -18.538 -20.775 1.00 79.94 71 GLU A O 1
ATOM 576 N N . GLU A 1 72 ? 48.552 -19.376 -22.833 1.00 83.94 72 GLU A N 1
ATOM 577 C CA . GLU A 1 72 ? 47.728 -18.352 -23.486 1.00 83.94 72 GLU A CA 1
ATOM 578 C C . GLU A 1 72 ? 46.264 -18.440 -23.033 1.00 83.94 72 GLU A C 1
ATOM 580 O O . GLU A 1 72 ? 45.645 -17.418 -22.728 1.00 83.94 72 GLU A O 1
ATOM 585 N N . ILE A 1 73 ? 45.730 -19.658 -22.901 1.00 85.50 73 ILE A N 1
ATOM 586 C CA . ILE A 1 73 ? 44.377 -19.894 -22.376 1.00 85.50 73 ILE A CA 1
ATOM 587 C C . ILE A 1 73 ? 44.282 -19.421 -20.918 1.00 85.50 73 ILE A C 1
ATOM 589 O O . ILE A 1 73 ? 43.341 -18.714 -20.551 1.00 85.50 73 ILE A O 1
ATOM 593 N N . SER A 1 74 ? 45.281 -19.744 -20.091 1.00 86.44 74 SER A N 1
ATOM 594 C CA . SER A 1 74 ? 45.345 -19.302 -18.695 1.00 86.44 74 SER A CA 1
ATOM 595 C C . SER A 1 74 ? 45.443 -17.780 -18.584 1.00 86.44 74 SER A C 1
ATOM 597 O O . SER A 1 74 ? 44.763 -17.185 -17.751 1.00 86.44 74 SER A O 1
ATOM 599 N N . LEU A 1 75 ? 46.250 -17.129 -19.426 1.00 90.06 75 LEU A N 1
ATOM 600 C CA . LEU A 1 75 ? 46.379 -15.670 -19.444 1.00 90.06 75 LEU A CA 1
ATOM 601 C C . LEU A 1 75 ? 45.078 -14.987 -19.873 1.00 90.06 75 LEU A C 1
ATOM 603 O O . LEU A 1 75 ? 44.690 -13.982 -19.277 1.00 90.06 75 LEU A O 1
ATOM 607 N N . ARG A 1 76 ? 44.365 -15.542 -20.859 1.00 90.25 76 ARG A N 1
ATOM 608 C CA . ARG A 1 76 ? 43.037 -15.047 -21.252 1.00 90.25 76 ARG A CA 1
ATOM 609 C C . ARG A 1 76 ? 42.025 -15.188 -20.120 1.00 90.25 76 ARG A C 1
ATOM 611 O O . ARG A 1 76 ? 41.292 -14.239 -19.860 1.00 90.25 76 ARG A O 1
ATOM 618 N N . LEU A 1 77 ? 42.022 -16.317 -19.414 1.00 91.38 77 LEU A N 1
ATOM 619 C CA . LEU A 1 77 ? 41.123 -16.534 -18.282 1.00 91.38 77 LEU A CA 1
ATOM 620 C C . LEU A 1 77 ? 41.427 -15.576 -17.121 1.00 91.38 77 LEU A C 1
ATOM 622 O O . LEU A 1 77 ? 40.511 -14.964 -16.580 1.00 91.38 77 LEU A O 1
ATOM 626 N N . ILE A 1 78 ? 42.705 -15.393 -16.776 1.00 92.50 78 ILE A N 1
ATOM 627 C CA . ILE A 1 78 ? 43.132 -14.441 -15.740 1.00 92.50 78 ILE A CA 1
ATOM 628 C C . ILE A 1 78 ? 42.724 -13.013 -16.121 1.00 92.50 78 ILE A C 1
ATOM 630 O O . ILE A 1 78 ? 42.206 -12.288 -15.275 1.00 92.50 78 ILE A O 1
ATOM 634 N N . ASN A 1 79 ? 42.900 -12.620 -17.387 1.00 91.44 79 ASN A N 1
ATOM 635 C CA . ASN A 1 79 ? 42.471 -11.308 -17.870 1.00 91.44 79 ASN A CA 1
ATOM 636 C C . ASN A 1 79 ? 40.945 -11.143 -17.835 1.00 91.44 79 ASN A C 1
ATOM 638 O O . ASN A 1 79 ? 40.481 -10.083 -17.424 1.00 91.44 79 ASN A O 1
ATOM 642 N N . SER A 1 80 ? 40.177 -12.181 -18.189 1.00 93.06 80 SER A N 1
ATOM 643 C CA . SER A 1 80 ? 38.709 -12.179 -18.072 1.00 93.06 80 SER A CA 1
ATOM 644 C C . SER A 1 80 ? 38.279 -11.967 -16.623 1.00 93.06 80 SER A C 1
ATOM 646 O O . SER A 1 80 ? 37.565 -11.016 -16.326 1.00 93.06 80 SER A O 1
ATOM 648 N N . ILE A 1 81 ? 38.811 -12.770 -15.695 1.00 94.12 81 ILE A N 1
ATOM 649 C CA . ILE A 1 81 ? 38.500 -12.677 -14.261 1.00 94.12 81 ILE A CA 1
ATOM 650 C C . ILE A 1 81 ? 38.898 -11.307 -13.702 1.00 94.12 81 ILE A C 1
ATOM 652 O O . ILE A 1 81 ? 38.170 -10.714 -12.908 1.00 94.12 81 ILE A O 1
ATOM 656 N N . MET A 1 82 ? 40.055 -10.784 -14.109 1.00 95.00 82 MET A N 1
ATOM 657 C CA . MET A 1 82 ? 40.514 -9.461 -13.695 1.00 95.00 82 MET A CA 1
ATOM 658 C C . MET A 1 82 ? 39.563 -8.364 -14.183 1.00 95.00 82 MET A C 1
ATOM 660 O O . MET A 1 82 ? 39.235 -7.459 -13.418 1.00 95.00 82 MET A O 1
ATOM 664 N N . GLN A 1 83 ? 39.104 -8.445 -15.431 1.00 93.62 83 GLN A N 1
ATOM 665 C CA . GLN A 1 83 ? 38.198 -7.461 -16.013 1.00 93.62 83 GLN A CA 1
ATOM 666 C C . GLN A 1 83 ? 36.800 -7.535 -15.387 1.00 93.62 83 GLN A C 1
ATOM 668 O O . GLN A 1 83 ? 36.250 -6.500 -15.014 1.00 93.62 83 GLN A O 1
ATOM 673 N N . GLU A 1 84 ? 36.285 -8.744 -15.166 1.00 93.69 84 GLU A N 1
ATOM 674 C CA . GLU A 1 84 ? 35.032 -8.993 -14.445 1.00 93.69 84 GLU A CA 1
ATOM 675 C C . GLU A 1 84 ? 35.096 -8.470 -13.004 1.00 93.69 84 GLU A C 1
ATOM 677 O O . GLU A 1 84 ? 34.151 -7.847 -12.526 1.00 93.69 84 GLU A O 1
ATOM 682 N N . LYS A 1 85 ? 36.229 -8.649 -12.312 1.00 93.62 85 LYS A N 1
ATOM 683 C CA . LYS A 1 85 ? 36.438 -8.108 -10.962 1.00 93.62 85 LYS A CA 1
ATOM 684 C C . LYS A 1 85 ? 36.396 -6.581 -10.947 1.00 93.62 85 LYS A C 1
ATOM 686 O O . LYS A 1 85 ? 35.750 -6.010 -10.073 1.00 93.62 85 LYS A O 1
ATOM 691 N N . VAL A 1 86 ? 37.065 -5.926 -11.897 1.00 94.75 86 VAL A N 1
ATOM 692 C CA . VAL A 1 86 ? 37.042 -4.458 -12.016 1.00 94.75 86 VA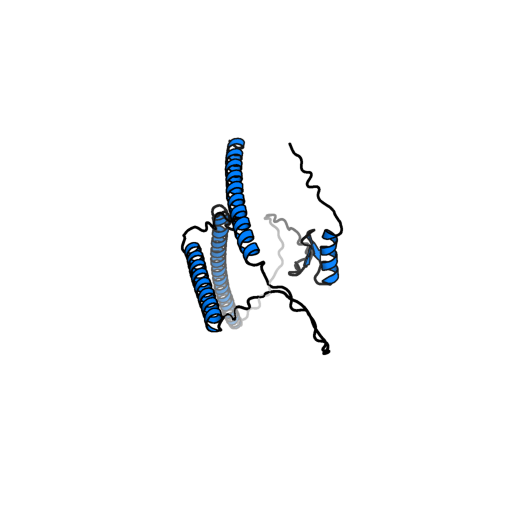L A CA 1
ATOM 693 C C . VAL A 1 86 ? 35.626 -3.963 -12.315 1.00 94.75 86 VAL A C 1
ATOM 695 O O . VAL A 1 86 ? 35.177 -2.990 -11.709 1.00 94.75 86 VAL A O 1
ATOM 698 N N . GLU A 1 87 ? 34.893 -4.646 -13.195 1.00 94.81 87 GLU A N 1
ATOM 699 C CA . GLU A 1 87 ? 33.500 -4.310 -13.496 1.00 94.81 87 GLU A CA 1
ATOM 700 C C . GLU A 1 87 ? 32.594 -4.488 -12.268 1.00 94.81 87 GLU A C 1
ATOM 702 O O . GLU A 1 87 ? 31.765 -3.624 -11.978 1.00 94.81 87 GLU A O 1
ATOM 707 N N . LEU A 1 88 ? 32.793 -5.554 -11.492 1.00 94.75 88 LEU A N 1
ATOM 708 C CA . LEU A 1 88 ? 32.029 -5.820 -10.275 1.00 94.75 88 LEU A CA 1
ATOM 709 C C . LEU A 1 88 ? 32.313 -4.783 -9.175 1.00 94.75 88 LEU A C 1
ATOM 711 O O . LEU A 1 88 ? 31.387 -4.294 -8.528 1.00 94.75 88 LEU A O 1
ATOM 715 N N . GLU A 1 89 ? 33.575 -4.388 -8.995 1.00 93.00 89 GLU A N 1
ATOM 716 C CA . GLU A 1 89 ? 33.972 -3.307 -8.080 1.00 93.00 89 GLU A CA 1
ATOM 717 C C . GLU A 1 89 ? 33.392 -1.951 -8.513 1.00 93.00 89 GLU A C 1
ATOM 719 O O . GLU A 1 89 ? 32.951 -1.156 -7.674 1.00 93.00 89 GLU A O 1
ATOM 724 N N . GLN A 1 90 ? 33.323 -1.698 -9.823 1.00 94.38 90 GLN A N 1
ATOM 725 C CA . GLN A 1 90 ? 32.687 -0.505 -10.375 1.00 94.38 90 GLN A CA 1
ATOM 726 C C . GLN A 1 90 ? 31.173 -0.503 -10.126 1.00 94.38 90 GLN A C 1
ATOM 728 O O . GLN A 1 90 ? 30.634 0.508 -9.674 1.00 94.38 90 GLN A O 1
ATOM 733 N N . GLN A 1 91 ? 30.489 -1.624 -10.366 1.00 89.69 91 GLN A N 1
ATOM 734 C CA . GLN A 1 91 ? 29.054 -1.766 -10.098 1.00 89.69 91 GLN A CA 1
ATOM 735 C C . GLN A 1 91 ? 28.735 -1.616 -8.609 1.00 89.69 91 GLN A C 1
ATOM 737 O O . GLN A 1 91 ? 27.761 -0.953 -8.249 1.00 89.69 91 GLN A O 1
ATOM 742 N N . PHE A 1 92 ? 29.569 -2.180 -7.733 1.00 88.50 92 PHE A N 1
ATOM 743 C CA . PHE A 1 92 ? 29.439 -1.997 -6.291 1.00 88.50 92 PHE A CA 1
ATOM 744 C C . PHE A 1 92 ? 29.604 -0.524 -5.900 1.00 88.50 92 PHE A C 1
ATOM 746 O O . PHE A 1 92 ? 28.794 0.011 -5.146 1.00 88.50 92 PHE A O 1
ATOM 753 N N . SER A 1 93 ? 30.598 0.161 -6.467 1.00 86.75 93 SER A N 1
ATOM 754 C CA . SER A 1 93 ? 30.807 1.594 -6.235 1.00 86.75 93 SER A CA 1
ATOM 755 C C . SER A 1 93 ? 29.620 2.434 -6.717 1.00 86.75 93 SER A C 1
ATOM 757 O O . SER A 1 93 ? 29.215 3.363 -6.025 1.00 86.75 93 SER A O 1
ATOM 759 N N . GLU A 1 94 ? 29.017 2.089 -7.859 1.00 83.94 94 GLU A N 1
ATOM 760 C CA . GLU A 1 94 ? 27.812 2.749 -8.374 1.00 83.94 94 GLU A CA 1
ATOM 761 C C . GLU A 1 94 ? 26.596 2.507 -7.463 1.00 83.94 94 GLU A C 1
ATOM 763 O O . GLU A 1 94 ? 25.873 3.446 -7.139 1.00 83.94 94 GLU A O 1
ATOM 768 N N . MET A 1 95 ? 26.401 1.275 -6.983 1.00 80.38 95 MET A N 1
ATOM 769 C CA . MET A 1 95 ? 25.327 0.922 -6.047 1.00 80.38 95 MET A CA 1
ATOM 770 C C . MET A 1 95 ? 25.462 1.672 -4.717 1.00 80.38 95 MET A C 1
ATOM 772 O O . MET A 1 95 ? 24.490 2.236 -4.215 1.00 80.38 95 MET A O 1
ATOM 776 N N . VAL A 1 96 ? 26.675 1.726 -4.168 1.00 83.25 96 VAL A N 1
ATOM 777 C CA . VAL A 1 96 ? 26.974 2.455 -2.931 1.00 83.25 96 VAL A CA 1
ATOM 778 C C . VAL A 1 96 ? 26.838 3.965 -3.139 1.00 83.25 96 VAL A C 1
ATOM 780 O O . VAL A 1 96 ? 26.326 4.655 -2.261 1.00 83.25 96 VAL A O 1
ATOM 783 N N . ALA A 1 97 ? 27.226 4.496 -4.302 1.00 78.81 97 ALA A N 1
ATOM 784 C CA . ALA A 1 97 ? 27.028 5.905 -4.641 1.00 78.81 97 ALA A CA 1
ATOM 785 C C . ALA A 1 97 ? 25.542 6.271 -4.769 1.00 78.81 97 ALA A C 1
ATOM 787 O O . ALA A 1 97 ? 25.147 7.343 -4.326 1.00 78.81 97 ALA A O 1
ATOM 788 N N . LEU A 1 98 ? 24.706 5.379 -5.306 1.00 68.50 98 LEU A N 1
ATOM 789 C CA . LEU A 1 98 ? 23.250 5.552 -5.343 1.00 68.50 98 LEU A CA 1
ATOM 790 C C . LEU A 1 98 ? 22.610 5.475 -3.948 1.00 68.50 98 LEU A C 1
ATOM 792 O O . LEU A 1 98 ? 21.603 6.130 -3.699 1.00 68.50 98 LEU A O 1
ATOM 796 N N . GLN A 1 99 ? 23.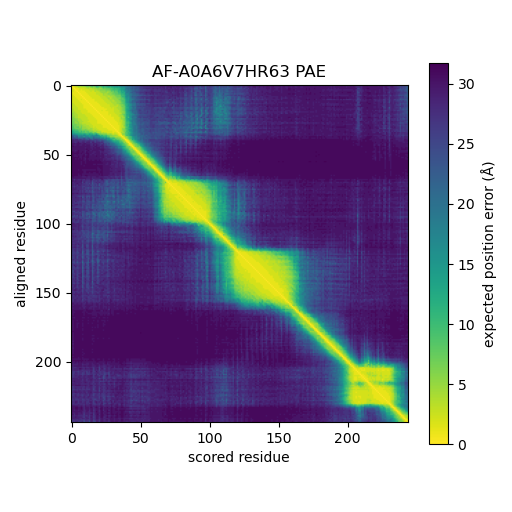191 4.695 -3.035 1.00 65.31 99 GLN A N 1
ATOM 797 C CA . GLN A 1 99 ? 22.707 4.559 -1.660 1.00 65.31 99 GLN A CA 1
ATOM 798 C C . GLN A 1 99 ? 23.160 5.713 -0.746 1.00 65.31 99 GLN A C 1
ATOM 800 O O . GLN A 1 99 ? 22.416 6.116 0.147 1.00 65.31 99 GLN A O 1
ATOM 805 N N . ASN A 1 100 ? 24.361 6.253 -0.977 1.00 69.81 100 ASN A N 1
ATOM 806 C CA . ASN A 1 100 ? 24.957 7.344 -0.196 1.00 69.81 100 ASN A CA 1
ATOM 807 C C . ASN A 1 100 ? 24.728 8.729 -0.816 1.00 69.81 100 ASN A C 1
ATOM 809 O O . ASN A 1 100 ? 24.909 9.744 -0.142 1.00 69.81 100 ASN A O 1
ATOM 813 N N . GLY A 1 101 ? 24.339 8.784 -2.090 1.00 60.06 101 GLY A N 1
ATOM 814 C CA . GLY A 1 101 ? 23.788 9.966 -2.726 1.00 60.06 101 GLY A CA 1
ATOM 815 C C . GLY A 1 101 ? 22.431 10.253 -2.105 1.00 60.06 101 GLY A C 1
ATOM 816 O O . GLY A 1 101 ? 21.415 9.697 -2.512 1.00 60.06 101 GLY A O 1
ATOM 817 N N . THR A 1 102 ? 22.421 11.101 -1.081 1.00 57.75 102 THR A N 1
ATOM 818 C CA . THR A 1 102 ? 21.212 11.770 -0.596 1.00 57.75 102 THR A CA 1
ATOM 819 C C . THR A 1 102 ? 20.393 12.248 -1.797 1.00 57.75 102 THR A C 1
ATOM 821 O O . THR A 1 102 ? 20.902 13.038 -2.588 1.00 57.75 102 THR A O 1
ATOM 824 N N . ASP A 1 103 ? 19.158 11.751 -1.906 1.00 55.03 103 ASP A N 1
ATOM 825 C CA . ASP A 1 103 ? 18.177 11.974 -2.979 1.00 55.03 103 ASP A CA 1
ATOM 826 C C . ASP A 1 103 ? 18.237 11.067 -4.228 1.00 55.03 103 ASP A C 1
ATOM 828 O O . ASP A 1 103 ? 18.034 11.529 -5.352 1.00 55.03 103 ASP A O 1
ATOM 832 N N . ILE A 1 104 ? 18.210 9.737 -4.052 1.00 55.50 104 ILE A N 1
ATOM 833 C CA . ILE A 1 104 ? 17.114 9.041 -4.755 1.00 55.50 104 ILE A CA 1
ATOM 834 C C . ILE A 1 104 ? 15.853 9.601 -4.113 1.00 55.50 104 ILE A C 1
ATOM 836 O O . ILE A 1 104 ? 15.504 9.240 -2.993 1.00 55.50 104 ILE A O 1
ATOM 840 N N . ASN A 1 105 ? 15.238 10.575 -4.773 1.00 52.78 105 ASN A N 1
ATOM 841 C CA . ASN A 1 105 ? 14.036 11.244 -4.317 1.00 52.78 105 ASN A CA 1
ATOM 842 C C . ASN A 1 105 ? 12.869 10.234 -4.337 1.00 52.78 105 ASN A C 1
ATOM 844 O O . ASN A 1 105 ? 12.009 10.246 -5.213 1.00 52.78 105 ASN A O 1
ATOM 848 N N . ILE A 1 106 ? 12.834 9.339 -3.344 1.00 55.44 106 ILE A N 1
ATOM 849 C CA . ILE A 1 106 ? 11.714 8.425 -3.076 1.00 55.44 106 ILE A CA 1
ATOM 850 C C . ILE A 1 106 ? 10.460 9.232 -2.686 1.00 55.44 106 ILE A C 1
ATOM 852 O O . ILE A 1 106 ? 9.361 8.693 -2.657 1.00 55.44 106 ILE A O 1
ATOM 856 N N . ARG A 1 107 ? 10.604 10.541 -2.417 1.00 53.38 107 ARG A N 1
ATOM 857 C CA . ARG A 1 107 ? 9.489 11.490 -2.308 1.00 53.38 107 ARG A CA 1
ATOM 858 C C . ARG A 1 107 ? 8.786 11.747 -3.653 1.00 53.38 107 ARG A C 1
ATOM 860 O O . ARG A 1 107 ? 7.602 12.062 -3.627 1.00 53.38 107 ARG A O 1
ATOM 867 N N . ASN A 1 108 ? 9.464 11.587 -4.794 1.00 53.66 108 ASN A N 1
ATOM 868 C CA . ASN A 1 108 ? 8.912 11.812 -6.138 1.00 53.66 108 ASN A CA 1
ATOM 869 C C . ASN A 1 108 ? 8.500 10.518 -6.854 1.00 53.66 108 ASN A C 1
ATOM 871 O O . ASN A 1 108 ? 7.682 10.557 -7.772 1.00 53.66 108 ASN A O 1
ATOM 875 N N . VAL A 1 109 ? 9.012 9.360 -6.432 1.00 55.50 109 VAL A N 1
ATOM 876 C CA . VAL A 1 109 ? 8.415 8.075 -6.813 1.00 55.50 109 VAL A CA 1
ATOM 877 C C . VAL A 1 109 ? 7.100 7.978 -6.041 1.00 55.50 109 VAL A C 1
ATOM 879 O O . VAL A 1 109 ? 7.113 8.099 -4.821 1.00 55.50 109 VAL A O 1
ATOM 882 N N . GLY A 1 110 ? 5.967 7.816 -6.732 1.00 49.53 110 GLY A N 1
ATOM 883 C CA . GLY A 1 110 ? 4.587 7.929 -6.217 1.00 49.53 110 GLY A CA 1
ATOM 884 C C . GLY A 1 110 ? 4.144 6.946 -5.116 1.00 49.53 110 GLY A C 1
ATOM 885 O O . GLY A 1 110 ? 2.982 6.559 -5.078 1.00 49.53 110 GLY A O 1
ATOM 886 N N . PHE A 1 111 ? 5.054 6.539 -4.235 1.00 50.84 111 PHE A N 1
ATOM 887 C CA . PHE A 1 111 ? 4.827 5.809 -2.992 1.00 50.84 111 PHE A CA 1
ATOM 888 C C . PHE A 1 111 ? 4.974 6.687 -1.740 1.00 50.84 111 PHE A C 1
ATOM 890 O O . PHE A 1 111 ? 4.610 6.245 -0.650 1.00 50.84 111 PHE A O 1
ATOM 897 N N . ALA A 1 112 ? 5.460 7.927 -1.855 1.00 50.78 112 ALA A N 1
ATOM 898 C CA . ALA A 1 112 ? 5.351 8.879 -0.758 1.00 50.78 112 ALA A CA 1
ATOM 899 C C . ALA A 1 112 ? 3.905 9.380 -0.666 1.00 50.78 112 ALA A C 1
ATOM 901 O O . ALA A 1 112 ? 3.441 10.165 -1.495 1.00 50.78 112 ALA A O 1
ATOM 902 N N . TYR A 1 113 ? 3.189 8.905 0.354 1.00 51.84 113 TYR A N 1
ATOM 903 C CA . TYR A 1 113 ? 1.918 9.492 0.770 1.00 51.84 113 TYR A CA 1
ATOM 904 C C . TYR A 1 113 ? 2.067 11.022 0.869 1.00 51.84 113 TYR A C 1
ATOM 906 O O . TYR A 1 113 ? 3.101 11.489 1.357 1.00 51.84 113 TYR A O 1
ATOM 914 N N . PRO A 1 114 ? 1.069 11.816 0.433 1.00 55.00 114 PRO A N 1
ATOM 915 C CA . PRO A 1 114 ? 1.101 13.266 0.584 1.00 55.00 114 PRO A CA 1
ATOM 916 C C . PRO A 1 114 ? 1.220 13.609 2.073 1.00 55.00 114 PRO A C 1
ATOM 918 O O . PRO A 1 114 ? 0.253 13.547 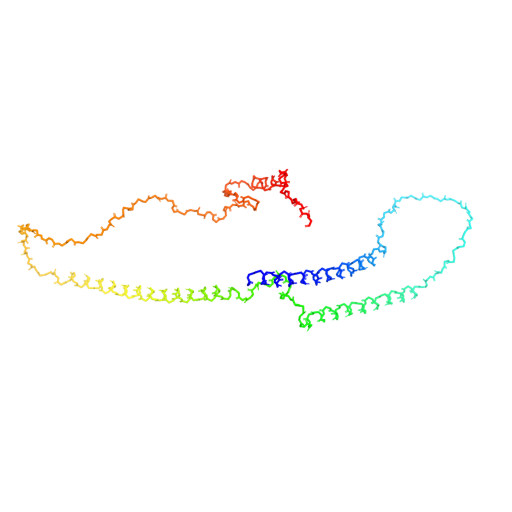2.832 1.00 55.00 114 PRO A O 1
ATOM 921 N N . ASN A 1 115 ? 2.440 13.942 2.495 1.00 57.16 115 ASN A N 1
ATOM 922 C CA . ASN A 1 115 ? 2.829 14.064 3.899 1.00 57.16 115 ASN A CA 1
ATOM 923 C C . ASN A 1 115 ? 2.242 15.284 4.628 1.00 57.16 115 ASN A C 1
ATOM 925 O O . ASN A 1 115 ? 2.577 15.511 5.784 1.00 57.16 115 ASN A O 1
ATOM 929 N N . GLU A 1 116 ? 1.327 16.035 4.019 1.00 54.94 116 GLU A N 1
ATOM 930 C CA . GLU A 1 116 ? 0.788 17.264 4.618 1.00 54.94 116 GLU A CA 1
ATOM 931 C C . GLU A 1 116 ? -0.739 17.248 4.820 1.00 54.94 116 GLU A C 1
ATOM 933 O O . GLU A 1 116 ? -1.287 18.207 5.348 1.00 54.94 116 GLU A O 1
ATOM 938 N N . ALA A 1 117 ? -1.444 16.159 4.472 1.00 55.28 117 ALA A N 1
ATOM 939 C CA . ALA A 1 117 ? -2.899 16.053 4.693 1.00 55.28 117 ALA A CA 1
ATOM 940 C C . ALA A 1 117 ? -3.312 15.011 5.753 1.00 55.28 117 ALA A C 1
ATOM 942 O O . ALA A 1 117 ? -4.372 15.144 6.355 1.00 55.28 117 ALA A O 1
ATOM 943 N N . ASN A 1 118 ? -2.470 14.008 6.038 1.00 55.16 118 ASN A N 1
ATOM 944 C CA . ASN A 1 118 ? -2.810 12.901 6.952 1.00 55.16 118 ASN A CA 1
ATOM 945 C C . ASN A 1 118 ? -2.141 12.974 8.337 1.00 55.16 118 ASN A C 1
ATOM 947 O O . ASN A 1 118 ? -2.366 12.092 9.170 1.00 55.16 118 ASN A O 1
ATOM 951 N N . ASN A 1 119 ? -1.352 14.018 8.621 1.00 60.47 119 ASN A N 1
ATOM 952 C CA . ASN A 1 119 ? -0.848 14.253 9.981 1.00 60.47 119 ASN A CA 1
ATOM 953 C C . ASN A 1 119 ? -2.001 14.495 10.973 1.00 60.47 119 ASN A C 1
ATOM 955 O O . ASN A 1 119 ? -1.941 14.028 12.109 1.00 60.47 119 ASN A O 1
ATOM 959 N N . ASP A 1 120 ? -3.085 15.130 10.517 1.00 70.06 120 ASP A N 1
ATOM 960 C CA . ASP A 1 120 ? -4.270 15.401 11.333 1.00 70.06 120 ASP A CA 1
ATOM 961 C C . ASP A 1 120 ? -4.981 14.105 11.766 1.00 70.06 120 ASP A C 1
ATOM 963 O O . ASP A 1 120 ? -5.235 13.901 12.949 1.00 70.06 120 ASP A O 1
ATOM 967 N N . SER A 1 121 ? -5.197 13.147 10.858 1.00 79.25 121 SER A N 1
ATOM 968 C CA . SER A 1 121 ? -5.866 11.881 11.204 1.00 79.25 121 SER A CA 1
ATOM 969 C C . SER A 1 121 ? -5.058 11.018 12.181 1.00 79.25 121 SER A C 1
ATOM 971 O O . SER A 1 121 ? -5.627 10.427 13.101 1.00 79.25 121 SER A O 1
ATOM 973 N N . LEU A 1 122 ? -3.728 10.958 12.033 1.00 83.88 122 LEU A N 1
ATOM 974 C CA . LEU A 1 122 ? -2.867 10.223 12.969 1.00 83.88 122 LEU A CA 1
ATOM 975 C C . LEU A 1 122 ? -2.825 10.902 14.347 1.00 83.88 122 LEU A C 1
ATOM 977 O O . LEU A 1 122 ? -2.798 10.229 15.380 1.00 83.88 122 LEU A O 1
ATOM 981 N N . GLN A 1 123 ? -2.837 12.234 14.377 1.00 85.06 123 GLN A N 1
ATOM 982 C CA . GLN A 1 123 ? -2.867 13.003 15.616 1.00 85.06 123 GLN A CA 1
ATOM 983 C C . GLN A 1 123 ? -4.221 12.892 16.329 1.00 85.06 123 GLN A C 1
ATOM 985 O O . GLN A 1 123 ? -4.253 12.713 17.549 1.00 85.06 123 GLN A O 1
ATOM 990 N N . GLN A 1 124 ? -5.325 12.889 15.579 1.00 88.50 124 GLN A N 1
ATOM 991 C CA . GLN A 1 124 ? -6.661 12.591 16.094 1.00 88.50 124 GLN A CA 1
ATOM 992 C C . GLN A 1 124 ? -6.723 11.179 16.679 1.00 88.50 124 GLN A C 1
ATOM 994 O O . GLN A 1 124 ? -7.212 11.006 17.795 1.00 88.50 124 GLN A O 1
ATOM 999 N N . LEU A 1 125 ? -6.165 10.177 15.992 1.00 90.38 125 LEU A N 1
ATOM 1000 C CA . LEU A 1 125 ? -6.128 8.805 16.499 1.00 90.38 125 LEU A CA 1
ATOM 1001 C C . LEU A 1 125 ? -5.383 8.713 17.839 1.00 90.38 125 LEU A C 1
ATOM 1003 O O . LEU A 1 125 ? -5.909 8.138 18.791 1.00 90.38 125 LEU A O 1
ATOM 1007 N N . LYS A 1 126 ? -4.217 9.361 17.957 1.00 92.69 126 LYS A N 1
ATOM 1008 C CA . LYS A 1 126 ? -3.469 9.446 19.225 1.00 92.69 126 LYS A CA 1
ATOM 1009 C C . LYS A 1 126 ? -4.262 10.153 20.327 1.00 92.69 126 LYS A C 1
ATOM 1011 O O . LYS A 1 126 ? -4.226 9.740 21.484 1.00 92.69 126 LYS A O 1
ATOM 1016 N N . GLN A 1 127 ? -5.002 11.208 19.988 1.00 95.69 127 GLN A N 1
ATOM 1017 C CA . GLN A 1 127 ? -5.858 11.904 20.949 1.00 95.69 127 GLN A CA 1
ATOM 1018 C C . GLN A 1 127 ? -7.016 11.015 21.430 1.00 95.69 127 GLN A C 1
ATOM 1020 O O . GLN A 1 127 ? -7.353 11.025 22.616 1.00 95.69 127 GLN A O 1
ATOM 1025 N N . HIS A 1 128 ? -7.628 10.247 20.527 1.00 95.19 128 HIS A N 1
ATOM 1026 C CA . HIS A 1 128 ? -8.673 9.287 20.871 1.00 95.19 128 HIS A CA 1
ATOM 1027 C C . HIS A 1 128 ? -8.138 8.161 21.755 1.00 95.19 128 HIS A C 1
ATOM 1029 O O . HIS A 1 128 ? -8.781 7.818 22.746 1.00 95.19 128 HIS A O 1
ATOM 1035 N N . GLU A 1 129 ? -6.947 7.644 21.455 1.00 96.50 129 GLU A N 1
ATOM 1036 C CA . GLU A 1 129 ? -6.269 6.639 22.274 1.00 96.50 129 GLU A CA 1
ATOM 1037 C C . GLU A 1 129 ? -6.019 7.147 23.703 1.00 96.50 129 GLU A C 1
ATOM 1039 O O . GLU A 1 129 ? -6.367 6.467 24.671 1.00 96.50 129 GLU A O 1
ATOM 1044 N N . ALA A 1 130 ? -5.522 8.379 23.852 1.00 96.62 130 ALA A N 1
ATOM 1045 C CA . ALA A 1 130 ? -5.298 8.995 25.161 1.00 96.62 130 ALA A CA 1
ATOM 1046 C C . ALA A 1 130 ? -6.598 9.148 25.975 1.00 96.62 130 ALA A C 1
ATOM 1048 O O . ALA A 1 130 ? -6.643 8.781 27.150 1.00 96.62 130 ALA A O 1
ATOM 1049 N N . LYS A 1 131 ? -7.686 9.620 25.347 1.00 97.69 131 LYS A N 1
ATOM 1050 C CA . LYS A 1 131 ? -9.010 9.716 25.995 1.00 97.69 131 LYS A CA 1
ATOM 1051 C C . LYS A 1 131 ? -9.551 8.342 26.402 1.00 97.69 131 LYS A C 1
ATOM 1053 O O . LYS A 1 131 ? -10.207 8.200 27.436 1.00 97.69 131 LYS A O 1
ATOM 1058 N N . LEU A 1 132 ? -9.296 7.316 25.594 1.00 97.81 132 LEU A N 1
ATOM 1059 C CA . LEU A 1 132 ? -9.743 5.956 25.882 1.00 97.81 132 LEU A CA 1
ATOM 1060 C C . LEU A 1 132 ? -8.991 5.356 27.082 1.00 97.81 132 LEU A C 1
ATOM 1062 O O . LEU A 1 132 ? -9.598 4.694 27.922 1.00 97.81 132 LEU A O 1
ATOM 1066 N N . LEU A 1 133 ? -7.692 5.636 27.207 1.00 97.62 133 LEU A N 1
ATOM 1067 C CA . LEU A 1 133 ? -6.893 5.279 28.384 1.00 97.62 133 LEU A CA 1
ATOM 1068 C C . LEU A 1 133 ? -7.406 5.972 29.653 1.00 97.62 133 LEU A C 1
ATOM 1070 O O . LEU A 1 133 ? -7.648 5.307 30.657 1.00 97.62 133 LEU A O 1
ATOM 1074 N N . GLU A 1 134 ? -7.666 7.278 29.590 1.00 97.81 134 GLU A N 1
ATOM 1075 C CA . GLU A 1 134 ? -8.183 8.038 30.734 1.00 97.81 134 GLU A CA 1
ATOM 1076 C C . GLU A 1 134 ? -9.554 7.519 31.201 1.00 97.81 134 GLU A C 1
ATOM 1078 O O . GLU A 1 134 ? -9.781 7.277 32.391 1.00 97.81 134 GLU A O 1
ATOM 1083 N N . THR A 1 135 ? -10.474 7.286 30.261 1.00 97.19 135 THR A N 1
ATOM 1084 C CA . THR A 1 135 ? -11.805 6.744 30.578 1.00 97.19 135 THR A CA 1
ATOM 1085 C C . THR A 1 135 ? -11.725 5.328 31.144 1.00 97.19 135 THR A C 1
ATOM 1087 O O . THR A 1 135 ? -12.439 5.011 32.100 1.00 97.19 135 THR A O 1
ATOM 1090 N N . LYS A 1 136 ? -10.823 4.486 30.628 1.00 98.00 136 LYS A N 1
ATOM 1091 C CA . LYS A 1 136 ? -10.544 3.158 31.187 1.00 98.00 136 LYS A CA 1
ATOM 1092 C C . LYS A 1 136 ? -10.087 3.251 32.646 1.00 98.00 136 LYS A C 1
ATOM 1094 O O . LYS A 1 136 ? -10.630 2.536 33.491 1.00 98.00 136 LYS A O 1
ATOM 1099 N N . ASP A 1 137 ? -9.153 4.140 32.965 1.00 98.06 137 ASP A N 1
ATOM 1100 C CA . ASP A 1 137 ? -8.632 4.298 34.328 1.00 98.06 137 ASP A CA 1
ATOM 1101 C C . ASP A 1 137 ? -9.687 4.857 35.296 1.00 98.06 137 ASP A C 1
ATOM 1103 O O . ASP A 1 137 ? -9.809 4.400 36.445 1.00 98.06 137 ASP A O 1
ATOM 1107 N N . ALA A 1 138 ? -10.524 5.785 34.824 1.00 97.81 138 ALA A N 1
ATOM 1108 C CA . ALA A 1 138 ? -11.668 6.290 35.576 1.00 97.81 138 ALA A CA 1
ATOM 1109 C C . ALA A 1 138 ? -12.680 5.172 35.888 1.00 97.81 138 ALA A C 1
ATOM 1111 O O . ALA A 1 138 ? -13.122 5.037 37.036 1.00 97.81 138 ALA A O 1
ATOM 1112 N N . LEU A 1 139 ? -13.004 4.325 34.906 1.00 98.00 139 LEU A N 1
ATOM 1113 C CA . LEU A 1 139 ? -13.911 3.188 35.085 1.00 98.00 139 LEU A CA 1
ATOM 1114 C C . LEU A 1 139 ? -13.338 2.137 36.040 1.00 98.00 139 LEU A C 1
ATOM 1116 O O . LEU A 1 139 ? -14.061 1.648 36.910 1.00 98.00 139 LEU A O 1
ATOM 1120 N N . LEU A 1 140 ? -12.042 1.825 35.951 1.00 97.94 140 LEU A N 1
ATOM 1121 C CA . LEU A 1 140 ? -11.379 0.924 36.900 1.00 97.94 140 LEU A CA 1
ATOM 1122 C C . LEU A 1 140 ? -11.433 1.480 38.328 1.00 97.94 140 LEU A C 1
ATOM 1124 O O . LEU A 1 140 ? -11.757 0.757 39.276 1.00 97.94 140 LEU A O 1
ATOM 1128 N N . SER A 1 141 ? -11.210 2.783 38.488 1.00 96.62 141 SER A N 1
ATOM 1129 C CA . SER A 1 141 ? -11.322 3.462 39.780 1.00 96.62 141 SER A CA 1
ATOM 1130 C C . SER A 1 141 ? -12.744 3.408 40.345 1.00 96.62 141 SER A C 1
ATOM 1132 O O . SER A 1 141 ? -12.936 3.120 41.531 1.00 96.62 141 SER A O 1
ATOM 1134 N N . GLN A 1 142 ? -13.761 3.636 39.510 1.00 97.50 142 GLN A N 1
ATOM 1135 C CA . GLN A 1 142 ? -15.166 3.503 39.903 1.00 97.50 142 GLN A CA 1
ATOM 1136 C C . GLN A 1 142 ? -15.518 2.058 40.274 1.00 97.50 142 GLN A C 1
ATOM 1138 O O . GLN A 1 142 ? -16.156 1.828 41.305 1.00 97.50 142 GLN A O 1
ATOM 1143 N N . GLN A 1 143 ? -15.041 1.077 39.505 1.00 97.50 143 GLN A N 1
ATOM 1144 C CA . GLN A 1 143 ? -15.241 -0.343 39.786 1.00 97.50 143 GLN A CA 1
ATOM 1145 C C . GLN A 1 143 ? -14.662 -0.728 41.156 1.00 97.50 143 GLN A C 1
ATOM 1147 O O . GLN A 1 143 ? -15.318 -1.428 41.932 1.00 97.50 143 GLN A O 1
ATOM 1152 N N . MET A 1 144 ? -13.457 -0.252 41.487 1.00 97.31 144 MET A N 1
ATOM 1153 C CA . MET A 1 144 ? -12.835 -0.489 42.793 1.00 97.31 144 MET A CA 1
ATOM 1154 C C . MET A 1 144 ? -13.640 0.137 43.936 1.00 97.31 144 MET A C 1
ATOM 1156 O O . MET A 1 144 ? -13.907 -0.531 44.941 1.00 97.31 144 MET A O 1
ATOM 1160 N N . LYS A 1 145 ? -14.077 1.394 43.779 1.00 97.12 145 LYS A N 1
ATOM 1161 C CA . LYS A 1 145 ? -14.920 2.085 44.770 1.00 97.12 145 LYS A CA 1
ATOM 1162 C C . LYS A 1 145 ? -16.225 1.325 45.006 1.00 97.12 145 LYS A C 1
ATOM 1164 O O . LYS A 1 145 ? -16.567 1.045 46.155 1.00 97.12 145 LYS A O 1
ATOM 1169 N N . LEU A 1 146 ? -16.906 0.917 43.937 1.00 96.94 146 LEU A N 1
ATOM 1170 C CA . LEU A 1 146 ? -18.162 0.176 44.024 1.00 96.94 146 LEU A CA 1
ATOM 1171 C C . LEU A 1 146 ? -17.972 -1.188 44.698 1.00 96.94 146 LEU A C 1
ATOM 1173 O O . LEU A 1 146 ? -18.737 -1.545 45.594 1.00 96.94 146 LEU A O 1
ATOM 1177 N N . LYS A 1 147 ? -16.911 -1.929 44.347 1.00 96.88 147 LYS A N 1
ATOM 1178 C CA . LYS A 1 147 ? -16.559 -3.192 45.019 1.00 96.88 147 LYS A CA 1
ATOM 1179 C C . LYS A 1 147 ? -16.358 -2.991 46.524 1.00 96.88 147 LYS A C 1
ATOM 1181 O O . LYS A 1 147 ? -16.863 -3.795 47.310 1.00 96.88 147 LYS A O 1
ATOM 1186 N N . LYS A 1 148 ? -15.684 -1.913 46.939 1.00 96.31 148 LYS A N 1
ATOM 1187 C CA . LYS A 1 148 ? -15.478 -1.583 48.360 1.00 96.31 148 LYS A CA 1
ATOM 1188 C C . LYS A 1 148 ? -16.797 -1.271 49.072 1.00 96.31 148 LYS A C 1
ATOM 1190 O O . LYS A 1 148 ? -17.042 -1.805 50.154 1.00 96.31 148 LYS A O 1
ATOM 1195 N N . VAL A 1 149 ? -17.674 -0.475 48.456 1.00 95.81 149 VAL A N 1
ATOM 1196 C CA . VAL A 1 149 ? -19.011 -0.175 49.000 1.00 95.81 149 VAL A CA 1
ATOM 1197 C C . VAL A 1 149 ? -19.836 -1.455 49.151 1.00 95.81 149 VAL A C 1
ATOM 1199 O O . VAL A 1 149 ? -20.375 -1.708 50.226 1.00 95.81 149 VAL A O 1
ATOM 1202 N N . LEU A 1 150 ? -19.863 -2.322 48.136 1.00 94.44 150 LEU A N 1
ATOM 1203 C CA . LEU A 1 150 ? -20.574 -3.603 48.200 1.00 94.44 150 LEU A CA 1
ATOM 1204 C C . LEU A 1 150 ? -20.033 -4.523 49.302 1.00 94.44 150 LEU A C 1
ATOM 1206 O O . LEU A 1 150 ? -20.811 -5.184 49.993 1.00 94.44 150 LEU A O 1
ATOM 1210 N N . GLN A 1 151 ? -18.714 -4.573 49.501 1.00 93.88 151 GLN A N 1
ATOM 1211 C CA . GLN A 1 151 ? -18.120 -5.327 50.608 1.00 93.88 151 GLN A CA 1
ATOM 1212 C C . GLN A 1 151 ? -18.530 -4.758 51.972 1.00 93.88 151 GLN A C 1
ATOM 1214 O O . GLN A 1 151 ? -18.871 -5.529 52.871 1.00 93.88 151 GLN A O 1
ATOM 1219 N N . ASN A 1 152 ? -18.553 -3.432 52.125 1.00 93.06 152 ASN A N 1
ATOM 1220 C CA . ASN A 1 152 ? -18.999 -2.779 53.355 1.00 93.06 152 ASN A CA 1
ATOM 1221 C C . ASN A 1 152 ? -20.483 -3.051 53.635 1.00 93.06 152 ASN A C 1
ATOM 1223 O O . ASN A 1 152 ? -20.826 -3.441 54.748 1.00 93.06 152 ASN A O 1
ATOM 1227 N N . LEU A 1 153 ? -21.351 -2.967 52.623 1.00 92.19 153 LEU A N 1
ATOM 1228 C CA . LEU A 1 153 ? -22.771 -3.310 52.755 1.00 92.19 153 LEU A CA 1
ATOM 1229 C C . LEU A 1 153 ? -22.977 -4.781 53.140 1.00 92.19 153 LEU A C 1
ATOM 1231 O O . LEU A 1 153 ? -23.801 -5.086 54.001 1.00 92.19 153 LEU A O 1
ATOM 1235 N N . LYS A 1 154 ? -22.189 -5.710 52.577 1.00 90.44 154 LYS A N 1
ATOM 1236 C CA . LYS A 1 154 ? -22.210 -7.125 52.991 1.00 90.44 154 LYS A CA 1
ATOM 1237 C C . LYS A 1 154 ? -21.804 -7.303 54.458 1.00 90.44 154 LYS A C 1
ATOM 1239 O O . LYS A 1 154 ? -22.390 -8.146 55.137 1.00 90.44 154 LYS A O 1
ATOM 1244 N N . LYS A 1 155 ? -20.826 -6.535 54.954 1.00 88.62 155 LYS A N 1
ATOM 1245 C CA . LYS A 1 155 ? -20.428 -6.546 56.375 1.00 88.62 155 LYS A CA 1
ATOM 1246 C C . LYS A 1 155 ? -21.545 -5.996 57.268 1.00 88.62 155 LYS A C 1
ATOM 1248 O O . LYS A 1 155 ? -21.889 -6.648 58.249 1.00 88.62 155 LYS A O 1
ATOM 1253 N N . ILE A 1 156 ? -22.167 -4.879 56.884 1.00 86.81 156 ILE A N 1
ATOM 1254 C CA . ILE A 1 156 ? -23.290 -4.274 57.619 1.00 86.81 156 ILE A CA 1
ATOM 1255 C C . ILE A 1 156 ? -24.486 -5.233 57.666 1.00 86.81 156 ILE A C 1
ATOM 1257 O O . ILE A 1 156 ? -24.998 -5.489 58.748 1.00 86.81 156 ILE A O 1
ATOM 1261 N N . LYS A 1 157 ? -24.864 -5.865 56.544 1.00 81.12 157 LYS A N 1
ATOM 1262 C CA . LYS A 1 157 ? -25.952 -6.864 56.493 1.00 81.12 157 LYS A CA 1
ATOM 1263 C C . LYS A 1 157 ? -25.704 -8.072 57.408 1.00 81.12 157 LYS A C 1
ATOM 1265 O O . LYS A 1 157 ? -26.646 -8.648 57.946 1.00 81.12 157 LYS A O 1
ATOM 1270 N N . LYS A 1 158 ? -24.443 -8.483 57.585 1.00 74.12 158 LYS A N 1
ATOM 1271 C CA . LYS A 1 158 ? -24.073 -9.553 58.530 1.00 74.12 158 LYS A CA 1
ATOM 1272 C C . LYS A 1 158 ? -24.133 -9.092 59.992 1.00 74.12 158 LYS A C 1
ATOM 1274 O O . LYS A 1 158 ? -24.432 -9.915 60.851 1.00 74.12 158 LYS A O 1
ATOM 1279 N N . ALA A 1 159 ? -23.859 -7.817 60.267 1.00 63.56 159 ALA A N 1
ATOM 1280 C CA . ALA A 1 159 ? -23.936 -7.236 61.607 1.00 63.56 159 ALA A CA 1
ATOM 1281 C C . ALA A 1 159 ? -25.387 -6.949 62.038 1.00 63.56 159 ALA A C 1
ATOM 1283 O O . ALA A 1 159 ? -25.767 -7.288 63.154 1.00 63.56 159 ALA A O 1
ATOM 1284 N N . SER A 1 160 ? -26.232 -6.428 61.143 1.00 58.59 160 SER A N 1
ATOM 1285 C CA . SER A 1 160 ? -27.644 -6.138 61.436 1.00 58.59 160 SER A CA 1
ATOM 1286 C C . SER A 1 160 ? -28.492 -7.395 61.656 1.00 58.59 160 SER A C 1
ATOM 1288 O O . SER A 1 160 ? -29.442 -7.360 62.432 1.00 58.59 160 SER A O 1
ATOM 1290 N N . LYS A 1 161 ? -28.098 -8.548 61.095 1.00 58.91 161 LYS A N 1
ATOM 1291 C CA . LYS A 1 161 ? -28.740 -9.844 61.392 1.00 58.91 161 LYS A CA 1
ATOM 1292 C C . LYS A 1 161 ? -28.504 -10.336 62.833 1.00 58.91 161 LYS A C 1
ATOM 1294 O O . LYS A 1 161 ? -29.159 -11.283 63.247 1.00 58.91 161 LYS A O 1
ATOM 1299 N N . LYS A 1 162 ? -27.579 -9.722 63.584 1.00 56.69 162 LYS A N 1
ATOM 1300 C CA . LYS A 1 162 ? -27.295 -10.048 64.994 1.00 56.69 162 LYS A CA 1
ATOM 1301 C C . LYS A 1 162 ? -27.847 -9.025 65.998 1.00 56.69 162 LYS A C 1
ATOM 1303 O O . LYS A 1 162 ? -27.733 -9.270 67.191 1.00 56.69 162 LYS A O 1
ATOM 1308 N N . VAL A 1 163 ? -28.414 -7.900 65.544 1.00 47.88 163 VAL A N 1
ATOM 1309 C CA . VAL A 1 163 ? -28.862 -6.798 66.428 1.00 47.88 163 VAL A CA 1
ATOM 1310 C C . VAL A 1 163 ? -30.389 -6.636 66.475 1.00 47.88 163 VAL A C 1
ATOM 1312 O O . VAL A 1 163 ? -30.899 -6.034 67.410 1.00 47.88 163 VAL A O 1
ATOM 1315 N N . CYS A 1 164 ? -31.150 -7.267 65.577 1.00 47.22 164 CYS A N 1
ATOM 1316 C CA . CYS A 1 164 ? -32.615 -7.315 65.673 1.00 47.22 164 CYS A CA 1
ATOM 1317 C C . CYS A 1 164 ? -33.096 -8.708 66.111 1.00 47.22 164 CYS A C 1
ATOM 1319 O O . CYS A 1 164 ? -33.679 -9.453 65.328 1.00 47.22 164 CYS A O 1
ATOM 1321 N N . GLN A 1 165 ? -32.824 -9.066 67.366 1.00 51.09 165 GLN A N 1
ATOM 1322 C CA . GLN A 1 165 ? -33.550 -10.119 68.086 1.00 51.09 165 GLN A CA 1
ATOM 1323 C C . GLN A 1 165 ? -33.926 -9.602 69.483 1.00 51.09 165 GLN A C 1
ATOM 1325 O O . GLN A 1 165 ? -33.642 -10.219 70.500 1.00 51.09 165 GLN A O 1
ATOM 1330 N N . ALA A 1 166 ? -34.534 -8.420 69.533 1.00 41.53 166 ALA A N 1
ATOM 1331 C CA . ALA A 1 166 ? -35.324 -7.971 70.669 1.00 41.53 166 ALA A CA 1
ATOM 1332 C C . ALA A 1 166 ? -36.676 -7.570 70.085 1.00 41.53 166 ALA A C 1
ATOM 1334 O O . ALA A 1 166 ? -36.747 -6.714 69.204 1.00 41.53 166 ALA A O 1
ATOM 1335 N N . GLY A 1 167 ? -37.700 -8.333 70.456 1.00 51.69 167 GLY A N 1
ATOM 1336 C CA . GLY A 1 167 ? -38.998 -8.300 69.813 1.00 51.69 167 GLY A CA 1
ATOM 1337 C C . GLY A 1 167 ? -39.726 -6.981 70.002 1.00 51.69 167 GLY A C 1
ATOM 1338 O O . GLY A 1 167 ? -39.710 -6.411 71.083 1.00 51.69 167 GLY A O 1
ATOM 1339 N N . THR A 1 168 ? -40.453 -6.595 68.966 1.00 45.06 168 THR A N 1
ATOM 1340 C CA . THR A 1 168 ? -41.815 -6.088 69.091 1.00 45.06 168 THR A CA 1
ATOM 1341 C C . THR A 1 168 ? -42.592 -6.585 67.875 1.00 45.06 168 THR A C 1
ATOM 1343 O O . THR A 1 168 ? -42.209 -6.363 66.729 1.00 45.06 168 THR A O 1
ATOM 1346 N N . GLN A 1 169 ? -43.669 -7.328 68.134 1.00 54.81 169 GLN A N 1
ATOM 1347 C CA . GLN A 1 169 ? -44.804 -7.379 67.223 1.00 54.81 169 GLN A CA 1
ATOM 1348 C C . GLN A 1 169 ? -45.313 -5.944 67.100 1.00 54.81 169 GLN A C 1
ATOM 1350 O O . GLN A 1 169 ? -45.777 -5.380 68.086 1.00 54.81 169 GLN A O 1
ATOM 1355 N N . PHE A 1 170 ? -45.220 -5.363 65.913 1.00 38.34 170 PHE A N 1
ATOM 1356 C CA . PHE A 1 170 ? -46.147 -4.320 65.511 1.00 38.34 170 PHE A CA 1
ATOM 1357 C C . PHE A 1 170 ? -46.797 -4.792 64.224 1.00 38.34 170 PHE A C 1
ATOM 1359 O O . PHE A 1 170 ? -46.198 -4.801 63.152 1.00 38.34 170 PHE A O 1
ATOM 1366 N N . ASP A 1 171 ? -48.006 -5.294 64.421 1.00 51.97 171 ASP A N 1
ATOM 1367 C CA . ASP A 1 171 ? -49.015 -5.498 63.407 1.00 51.97 171 ASP A CA 1
ATOM 1368 C C . ASP A 1 171 ? -49.674 -4.136 63.194 1.00 51.97 171 ASP A C 1
ATOM 1370 O O . ASP A 1 171 ? -50.249 -3.586 64.134 1.00 51.97 171 ASP A O 1
ATOM 1374 N N . SER A 1 172 ? -49.474 -3.538 62.024 1.00 54.38 172 SER A N 1
ATOM 1375 C CA . SER A 1 172 ? -50.250 -2.410 61.502 1.00 54.38 172 SER A CA 1
ATOM 1376 C C . SER A 1 172 ? -49.760 -2.122 60.089 1.00 54.38 172 SER A C 1
ATOM 1378 O O . SER A 1 172 ? -48.686 -1.549 59.918 1.00 54.38 172 SER A O 1
ATOM 1380 N N . ASP A 1 173 ? -50.561 -2.467 59.087 1.00 47.22 173 ASP A N 1
ATOM 1381 C CA . ASP A 1 173 ? -50.724 -1.525 57.987 1.00 47.22 173 ASP A CA 1
ATOM 1382 C C . ASP A 1 173 ? -52.202 -1.439 57.611 1.00 47.22 173 ASP A C 1
ATOM 1384 O O . ASP A 1 173 ? -52.822 -2.392 57.131 1.00 47.22 173 ASP A O 1
ATOM 1388 N N . ASP A 1 174 ? -52.741 -0.280 57.965 1.00 47.16 174 ASP A N 1
ATOM 1389 C CA . ASP A 1 174 ? -54.073 0.217 57.693 1.00 47.16 174 ASP A CA 1
ATOM 1390 C C . ASP A 1 174 ? -54.041 0.919 56.329 1.00 47.16 174 ASP A C 1
ATOM 1392 O O . ASP A 1 174 ? -53.080 1.585 55.945 1.00 47.16 174 ASP A O 1
ATOM 1396 N N . SER A 1 175 ? -55.105 0.736 55.565 1.00 57.47 175 SER A N 1
ATOM 1397 C CA . SER A 1 175 ? -55.217 1.147 54.171 1.00 57.47 175 SER A CA 1
ATOM 1398 C C . SER A 1 175 ? -55.517 2.642 54.054 1.00 57.47 175 SER A C 1
ATOM 1400 O O . SER A 1 175 ? -56.611 3.052 54.430 1.00 57.47 175 SER A O 1
ATOM 1402 N N . LEU A 1 176 ? -54.683 3.430 53.361 1.00 45.59 176 LEU A N 1
ATOM 1403 C CA . LEU A 1 176 ? -55.108 4.734 52.830 1.00 45.59 176 LEU A CA 1
ATOM 1404 C C . LEU A 1 176 ? -54.611 4.999 51.400 1.00 45.59 176 LEU A C 1
ATOM 1406 O O . LEU A 1 176 ? -53.438 5.237 51.123 1.00 45.59 176 LEU A O 1
ATOM 1410 N N . ARG A 1 177 ? -55.587 4.983 50.490 1.00 51.41 177 ARG A N 1
ATOM 1411 C CA . ARG A 1 177 ? -55.582 5.651 49.183 1.00 51.41 177 ARG A CA 1
ATOM 1412 C C . ARG A 1 177 ? -55.496 7.166 49.413 1.00 51.41 177 ARG A C 1
ATOM 1414 O O . ARG A 1 177 ? -56.204 7.616 50.300 1.00 51.41 177 ARG A O 1
ATOM 1421 N N . GLU A 1 178 ? -54.764 7.919 48.583 1.00 48.38 178 GLU A N 1
ATOM 1422 C CA . GLU A 1 178 ? -55.217 9.167 47.919 1.00 48.38 178 GLU A CA 1
ATOM 1423 C C . GLU A 1 178 ? -54.109 9.777 47.022 1.00 48.38 178 GLU A C 1
ATOM 1425 O O . GLU A 1 178 ? -52.923 9.505 47.174 1.00 48.38 178 GLU A O 1
ATOM 1430 N N . HIS A 1 179 ? -54.550 10.529 46.014 1.00 44.81 179 HIS A N 1
ATOM 1431 C CA . HIS A 1 179 ? -53.884 10.977 44.788 1.00 44.81 179 HIS A CA 1
ATOM 1432 C C . HIS A 1 179 ? -52.984 12.224 44.934 1.00 44.81 179 HIS A C 1
ATOM 1434 O O . HIS A 1 179 ? -53.167 13.012 45.853 1.00 44.81 179 HIS A O 1
ATOM 1440 N N . GLY A 1 180 ? -52.131 12.503 43.929 1.00 35.31 180 GLY A N 1
ATOM 1441 C CA . GLY A 1 180 ? -51.683 13.886 43.672 1.00 35.31 180 GLY A CA 1
ATOM 1442 C C . GLY A 1 180 ? -50.398 14.087 42.857 1.00 35.31 180 GLY A C 1
ATOM 1443 O O . GLY A 1 180 ? -49.340 14.283 43.429 1.00 35.31 180 GLY A O 1
ATOM 1444 N N . ALA A 1 181 ? -50.531 14.070 41.527 1.00 43.56 181 ALA A N 1
ATOM 1445 C CA . ALA A 1 181 ? -49.766 14.803 40.502 1.00 43.56 181 ALA A CA 1
ATOM 1446 C 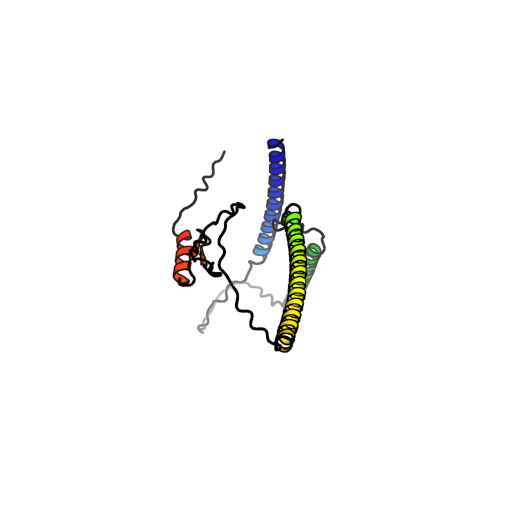C . ALA A 1 181 ? -48.282 15.199 40.725 1.00 43.56 181 ALA A C 1
ATOM 1448 O O . ALA A 1 181 ? -48.012 16.178 41.406 1.00 43.56 181 ALA A O 1
ATOM 1449 N N . THR A 1 182 ? -47.386 14.627 39.902 1.00 41.66 182 THR A N 1
ATOM 1450 C CA . THR A 1 182 ? -46.481 15.422 39.039 1.00 41.66 182 THR A CA 1
ATOM 1451 C C . THR A 1 182 ? -46.211 14.654 37.743 1.00 41.66 182 THR A C 1
ATOM 1453 O O . THR A 1 182 ? -45.679 13.546 37.758 1.00 41.66 182 THR A O 1
ATOM 1456 N N . GLN A 1 183 ? -46.604 15.241 36.615 1.00 44.50 183 GLN A N 1
ATOM 1457 C CA . GLN A 1 183 ? -46.262 14.782 35.273 1.00 44.50 183 GLN A CA 1
ATOM 1458 C C . GLN A 1 183 ? -44.838 15.236 34.926 1.00 44.50 183 GLN A C 1
ATOM 1460 O O . GLN A 1 183 ? -44.569 16.432 34.957 1.00 44.50 183 GLN A O 1
ATOM 1465 N N . THR A 1 184 ? -43.967 14.320 34.502 1.00 37.53 184 THR A N 1
ATOM 1466 C CA . THR A 1 184 ? -42.965 14.604 33.463 1.00 37.53 184 THR A CA 1
ATOM 1467 C C . THR A 1 184 ? -42.852 13.388 32.550 1.00 37.53 184 THR A C 1
ATOM 1469 O O . THR A 1 184 ? -42.483 12.283 32.938 1.00 37.53 184 THR A O 1
ATOM 1472 N N . SER A 1 185 ? -43.268 13.605 31.311 1.00 37.53 185 SER A N 1
ATOM 1473 C CA . SER A 1 185 ? -43.254 12.677 30.192 1.00 37.53 185 SER A CA 1
ATOM 1474 C C . SER A 1 185 ? -41.826 12.305 29.783 1.00 37.53 185 SER A C 1
ATOM 1476 O O . SER A 1 185 ? -41.078 13.156 29.302 1.00 37.53 185 SER A O 1
ATOM 1478 N N . LEU A 1 186 ? -41.477 11.024 29.906 1.00 35.28 186 LEU A N 1
ATOM 1479 C CA . LEU A 1 186 ? -40.438 10.382 29.102 1.00 35.28 186 LEU A CA 1
ATOM 1480 C C . LEU A 1 186 ? -41.134 9.648 27.946 1.00 35.28 186 LEU A C 1
ATOM 1482 O O . LEU A 1 186 ? -42.078 8.899 28.212 1.00 35.28 186 LEU A O 1
ATOM 1486 N N . PRO A 1 187 ? -40.706 9.806 26.682 1.00 41.44 187 PRO A N 1
ATOM 1487 C CA . PRO A 1 187 ? -41.159 8.909 25.637 1.00 41.44 187 PRO A CA 1
ATOM 1488 C C . PRO A 1 187 ? -40.534 7.530 25.875 1.00 41.44 187 PRO A C 1
ATOM 1490 O O . PRO A 1 187 ? -39.324 7.334 25.758 1.00 41.44 187 PRO A O 1
ATOM 1493 N N . VAL A 1 188 ? -41.394 6.575 26.222 1.00 40.81 188 VAL A N 1
ATOM 1494 C CA . VAL A 1 188 ? -41.136 5.140 26.113 1.00 40.81 188 VAL A CA 1
ATOM 1495 C C . VAL A 1 188 ? -41.002 4.835 24.622 1.00 40.81 188 VAL A C 1
ATOM 1497 O O . VAL A 1 188 ? -41.999 4.689 23.920 1.00 40.81 188 VAL A O 1
ATOM 1500 N N . VAL A 1 189 ? -39.768 4.785 24.122 1.00 33.59 189 VAL A N 1
ATOM 1501 C CA . VAL A 1 189 ? -39.488 4.128 22.844 1.00 33.59 189 VAL A CA 1
ATOM 1502 C C . VAL A 1 189 ? -39.338 2.645 23.140 1.00 33.59 189 VAL A C 1
ATOM 1504 O O . VAL A 1 189 ? -38.433 2.205 23.847 1.00 33.59 189 VAL A O 1
ATOM 1507 N N . ASN A 1 190 ? -40.317 1.916 22.627 1.00 35.47 190 ASN A N 1
ATOM 1508 C CA . ASN A 1 190 ? -40.452 0.477 22.653 1.00 35.47 190 ASN A CA 1
ATOM 1509 C C . ASN A 1 190 ? -39.181 -0.178 22.080 1.00 35.47 190 ASN A C 1
ATOM 1511 O O . ASN A 1 190 ? -38.809 0.080 20.935 1.00 35.47 190 ASN A O 1
ATOM 1515 N N . LEU A 1 191 ? -38.515 -1.017 22.880 1.00 38.28 191 LEU A N 1
ATOM 1516 C CA . LEU A 1 191 ? -37.558 -1.994 22.372 1.00 38.28 191 LEU A CA 1
ATOM 1517 C C . LEU A 1 191 ? -38.351 -3.070 21.626 1.00 38.28 191 LEU A C 1
ATOM 1519 O O . LEU A 1 191 ? -38.844 -4.012 22.243 1.00 38.28 191 LEU A O 1
ATOM 1523 N N . GLU A 1 192 ? -38.415 -2.968 20.303 1.00 37.62 192 GLU A N 1
ATOM 1524 C CA . GLU A 1 192 ? -38.527 -4.168 19.483 1.00 37.62 192 GLU A CA 1
ATOM 1525 C C . GLU A 1 192 ? -37.119 -4.693 19.228 1.00 37.62 192 GLU A C 1
ATOM 1527 O O . GLU A 1 192 ? -36.321 -4.156 18.460 1.00 37.62 192 GLU A O 1
ATOM 1532 N N . ALA A 1 193 ? -36.805 -5.741 19.982 1.00 42.16 193 ALA A N 1
ATOM 1533 C CA . ALA A 1 193 ? -35.659 -6.595 19.782 1.00 42.16 193 ALA A CA 1
ATOM 1534 C C . ALA A 1 193 ? -35.852 -7.416 18.498 1.00 42.16 193 ALA A C 1
ATOM 1536 O O . ALA A 1 193 ? -36.125 -8.613 18.549 1.00 42.16 193 ALA A O 1
ATOM 1537 N N . GLU A 1 194 ? -35.651 -6.788 17.344 1.00 34.91 194 GLU A N 1
ATOM 1538 C CA . GLU A 1 194 ? -35.281 -7.505 16.127 1.00 34.91 194 GLU A CA 1
ATOM 1539 C C . GLU A 1 194 ? -33.813 -7.915 16.285 1.00 34.91 194 GLU A C 1
ATOM 1541 O O . GLU A 1 194 ? -32.858 -7.187 16.005 1.00 34.91 194 GLU A O 1
ATOM 1546 N N . LYS A 1 195 ? -33.646 -9.112 16.851 1.00 45.66 195 LYS A N 1
ATOM 1547 C CA . LYS A 1 195 ? -32.428 -9.908 16.752 1.00 45.66 195 LYS A CA 1
ATOM 1548 C C . LYS A 1 195 ? -31.971 -9.906 15.296 1.00 45.66 195 LYS A C 1
ATOM 1550 O O . LYS A 1 195 ? -32.580 -10.586 14.489 1.00 45.66 195 LYS A O 1
ATOM 1555 N N . ASN A 1 196 ? -30.878 -9.213 15.006 1.00 37.97 196 ASN A N 1
ATOM 1556 C CA . ASN A 1 196 ? -29.833 -9.663 14.082 1.00 37.97 196 ASN A CA 1
ATOM 1557 C C . ASN A 1 196 ? -28.530 -8.923 14.400 1.00 37.97 196 ASN A C 1
ATOM 1559 O O . ASN A 1 196 ? -27.898 -8.272 13.573 1.00 37.97 196 ASN A O 1
ATOM 1563 N N . GLY A 1 197 ? -28.125 -9.042 15.665 1.00 32.38 197 GLY A N 1
ATOM 1564 C CA . GLY A 1 197 ? -26.745 -8.838 16.059 1.00 32.38 197 GLY A CA 1
ATOM 1565 C C . GLY A 1 197 ? -25.880 -10.002 15.576 1.00 32.38 197 GLY A C 1
ATOM 1566 O O . GLY A 1 197 ? -26.147 -11.163 15.877 1.00 32.38 197 GLY A O 1
ATOM 1567 N N . SER A 1 198 ? -24.802 -9.630 14.890 1.00 40.34 198 SER A N 1
ATOM 1568 C CA . SER A 1 198 ? -23.524 -10.341 14.792 1.00 40.34 198 SER A CA 1
ATOM 1569 C C . SER A 1 198 ? -23.498 -11.691 14.068 1.00 40.34 198 SER A C 1
ATOM 1571 O O . SER A 1 198 ? -23.531 -12.758 14.674 1.00 40.34 198 SER A O 1
ATOM 1573 N N . LYS A 1 199 ? -23.220 -11.618 12.769 1.00 42.41 199 LYS A N 1
ATOM 1574 C CA . LYS A 1 199 ? -21.956 -12.126 12.218 1.00 42.41 199 LYS A CA 1
ATOM 1575 C C . LYS A 1 199 ? -21.716 -11.401 10.896 1.00 42.41 199 LYS A C 1
ATOM 1577 O O . LYS A 1 199 ? -22.063 -11.899 9.832 1.00 42.41 199 LYS A O 1
ATOM 1582 N N . LEU A 1 200 ? -21.112 -10.212 10.958 1.00 46.00 200 LEU A N 1
ATOM 1583 C CA . LEU A 1 200 ? -20.200 -9.841 9.879 1.00 46.00 200 LEU A CA 1
ATOM 1584 C C . LEU A 1 200 ? -19.158 -10.953 9.914 1.00 46.00 200 LEU A C 1
ATOM 1586 O O . LEU A 1 200 ? -18.385 -11.056 10.863 1.00 46.00 200 LEU A O 1
ATOM 1590 N N . ALA A 1 201 ? -19.301 -11.905 9.000 1.00 52.72 201 ALA A N 1
ATOM 1591 C CA . ALA A 1 201 ? -18.356 -12.982 8.851 1.00 52.72 201 ALA A CA 1
ATOM 1592 C C . ALA A 1 201 ? -17.046 -12.322 8.418 1.00 52.72 201 ALA A C 1
ATOM 1594 O O . ALA A 1 201 ? -16.836 -12.059 7.240 1.00 52.72 201 ALA A O 1
ATOM 1595 N N . GLU A 1 202 ? -16.188 -11.996 9.384 1.00 56.38 202 GLU A N 1
ATOM 1596 C CA . GLU A 1 202 ? -14.739 -12.007 9.185 1.00 56.38 202 GLU A CA 1
ATOM 1597 C C . GLU A 1 202 ? -14.463 -13.294 8.387 1.00 56.38 202 GLU A C 1
ATOM 1599 O O . GLU A 1 202 ? -14.901 -14.341 8.819 1.00 56.38 202 GLU A O 1
ATOM 1604 N N . ASP A 1 203 ? -13.946 -13.258 7.168 1.00 61.34 203 ASP A N 1
ATOM 1605 C CA . ASP A 1 203 ? -13.934 -14.367 6.187 1.00 61.34 203 ASP A CA 1
ATOM 1606 C C . ASP A 1 203 ? -15.204 -14.666 5.357 1.00 61.34 203 ASP A C 1
ATOM 1608 O O . ASP A 1 203 ? -15.351 -15.749 4.806 1.00 61.34 203 ASP A O 1
ATOM 1612 N N . ALA A 1 204 ? -16.076 -13.689 5.107 1.00 79.25 204 ALA A N 1
ATOM 1613 C CA . ALA A 1 204 ? -16.775 -13.658 3.818 1.00 79.25 204 ALA A CA 1
ATOM 1614 C C . ALA A 1 204 ? -15.758 -13.377 2.693 1.00 79.25 204 ALA A C 1
ATOM 1616 O O . ALA A 1 204 ? -14.973 -12.431 2.784 1.00 79.25 204 ALA A O 1
ATOM 1617 N N . GLN A 1 205 ? -15.757 -14.193 1.638 1.00 84.31 205 GLN A N 1
ATOM 1618 C CA . GLN A 1 205 ? -14.952 -13.938 0.443 1.00 84.31 205 GLN A CA 1
ATOM 1619 C C . GLN A 1 205 ? -15.645 -12.854 -0.388 1.00 84.31 205 GLN A C 1
ATOM 1621 O O . GLN A 1 205 ? -16.857 -12.901 -0.584 1.00 84.31 205 GLN A O 1
ATOM 1626 N N . ILE A 1 206 ? -14.898 -11.857 -0.861 1.00 92.19 206 ILE A N 1
ATOM 1627 C CA . ILE A 1 206 ? -15.446 -10.741 -1.643 1.00 92.19 206 ILE A CA 1
ATOM 1628 C C . ILE A 1 206 ? -14.786 -10.756 -3.016 1.00 92.19 206 ILE A C 1
ATOM 1630 O O . ILE A 1 206 ? -13.559 -10.799 -3.115 1.00 92.19 206 ILE A O 1
ATOM 1634 N N . CYS A 1 207 ? -15.590 -10.730 -4.078 1.00 92.44 207 CYS A N 1
ATOM 1635 C CA . CYS A 1 207 ? -15.062 -10.663 -5.436 1.00 92.44 207 CYS A CA 1
ATOM 1636 C C . CYS A 1 207 ? -14.420 -9.285 -5.689 1.00 92.44 207 CYS A C 1
ATOM 1638 O O . CYS A 1 207 ? -15.110 -8.273 -5.552 1.00 92.44 207 CYS A O 1
ATOM 1640 N N . PRO A 1 208 ? -13.145 -9.207 -6.114 1.00 90.12 208 PRO A N 1
ATOM 1641 C CA . PRO A 1 208 ? -12.465 -7.932 -6.355 1.00 90.12 208 PRO A CA 1
ATOM 1642 C C . PRO A 1 208 ? -12.970 -7.191 -7.602 1.00 90.12 208 PRO A C 1
ATOM 1644 O O . PRO A 1 208 ? -12.735 -5.995 -7.729 1.00 90.12 208 PRO A O 1
ATOM 1647 N N . MET A 1 209 ? -13.659 -7.884 -8.514 1.00 90.44 209 MET A N 1
ATOM 1648 C CA . MET A 1 209 ? -14.126 -7.306 -9.779 1.00 90.44 209 MET A CA 1
ATOM 1649 C C . MET A 1 209 ? -15.520 -6.675 -9.669 1.00 90.44 209 MET A C 1
ATOM 1651 O O . MET A 1 209 ? -15.802 -5.703 -10.362 1.00 90.44 209 MET A O 1
ATOM 1655 N N . CYS A 1 210 ? -16.397 -7.202 -8.805 1.00 92.56 210 CYS A N 1
ATOM 1656 C CA . CYS A 1 210 ? -17.779 -6.716 -8.674 1.00 92.56 210 CYS A CA 1
ATOM 1657 C C . CYS A 1 210 ? -18.256 -6.475 -7.238 1.00 92.56 210 CYS A C 1
ATOM 1659 O O . CYS A 1 210 ? -19.384 -6.032 -7.044 1.00 92.56 210 CYS A O 1
ATOM 1661 N N . GLY A 1 211 ? -17.442 -6.782 -6.226 1.00 88.62 211 GLY A N 1
ATOM 1662 C CA . GLY A 1 211 ? -17.812 -6.602 -4.821 1.00 88.62 211 GLY A CA 1
ATOM 1663 C C . GLY A 1 211 ? -18.855 -7.595 -4.298 1.00 88.62 211 GLY A C 1
ATOM 1664 O O . GLY A 1 211 ? -19.370 -7.401 -3.201 1.00 88.62 211 GLY A O 1
ATOM 1665 N N . SER A 1 212 ? -19.178 -8.654 -5.051 1.00 89.69 212 SER A N 1
ATOM 1666 C CA . SER A 1 212 ? -20.126 -9.684 -4.604 1.00 89.69 212 SER A CA 1
ATOM 1667 C C . SER A 1 212 ? -19.597 -10.434 -3.381 1.00 89.69 212 SER A C 1
ATOM 1669 O O . SER A 1 212 ? -18.428 -10.829 -3.346 1.00 89.69 212 SER A O 1
ATOM 1671 N N . PHE A 1 213 ? -20.472 -10.645 -2.394 1.00 90.12 213 PHE A N 1
ATOM 1672 C CA . PHE A 1 213 ? -20.161 -11.341 -1.147 1.00 90.12 213 PHE A CA 1
ATOM 1673 C C . PHE A 1 213 ? -20.464 -12.835 -1.257 1.00 90.12 213 PHE A C 1
ATOM 1675 O O . PHE A 1 213 ? -21.569 -13.236 -1.616 1.00 90.12 213 PHE A O 1
ATOM 1682 N N . PHE A 1 214 ? -19.498 -13.650 -0.855 1.00 90.44 214 PHE A N 1
ATOM 1683 C CA . PHE A 1 214 ? -19.585 -15.099 -0.803 1.00 90.44 214 PHE A CA 1
ATOM 1684 C C . PHE A 1 214 ? -19.403 -15.559 0.643 1.00 90.44 214 PHE A C 1
ATOM 1686 O O . PHE A 1 214 ? -18.448 -15.194 1.332 1.00 90.44 214 PHE A O 1
ATOM 1693 N N . ALA A 1 215 ? -20.349 -16.360 1.129 1.00 86.75 215 ALA A N 1
ATOM 1694 C CA . ALA A 1 215 ? -20.241 -16.975 2.445 1.00 86.75 215 ALA A CA 1
ATOM 1695 C C . ALA A 1 215 ? -19.110 -18.021 2.463 1.00 86.75 215 ALA A C 1
ATOM 1697 O O . ALA A 1 215 ? -18.869 -18.676 1.455 1.00 86.75 215 ALA A O 1
ATOM 1698 N N . LYS A 1 216 ? -18.492 -18.267 3.629 1.00 78.88 216 LYS A N 1
ATOM 1699 C CA . LYS A 1 216 ? -17.466 -19.323 3.830 1.00 78.88 216 LYS A CA 1
ATOM 1700 C C . LYS A 1 216 ? -17.897 -20.723 3.392 1.00 78.88 216 LYS A C 1
ATOM 1702 O O . LYS A 1 216 ? -17.062 -21.596 3.203 1.00 78.88 216 LYS A O 1
ATOM 1707 N N . SER A 1 217 ? -19.204 -20.962 3.331 1.00 82.19 217 SER A N 1
ATOM 1708 C CA . SER A 1 217 ? -19.780 -22.234 2.898 1.00 82.19 217 SER A CA 1
ATOM 1709 C C . SER A 1 217 ? -19.682 -22.454 1.389 1.00 82.19 217 SER A C 1
ATOM 1711 O O . SER A 1 217 ? -19.925 -23.566 0.933 1.00 82.19 217 SER A O 1
ATOM 1713 N N . VAL A 1 218 ? -19.379 -21.410 0.613 1.00 84.56 218 VAL A N 1
ATOM 1714 C CA . VAL A 1 218 ? -19.146 -21.526 -0.825 1.00 84.56 218 VAL A CA 1
ATOM 1715 C C . VAL A 1 218 ? -17.756 -22.118 -1.038 1.00 84.56 218 VAL A C 1
ATOM 1717 O O . VAL A 1 218 ? -16.789 -21.681 -0.415 1.00 84.56 218 VAL A O 1
ATOM 1720 N N . SER A 1 219 ? -17.651 -23.135 -1.895 1.00 89.75 219 SER A N 1
ATOM 1721 C CA . SER A 1 219 ? -16.349 -23.697 -2.246 1.00 89.75 219 SER A CA 1
ATOM 1722 C C . SER A 1 219 ? -15.506 -22.661 -2.987 1.00 89.75 219 SER A C 1
ATOM 1724 O O . SER A 1 219 ? -16.018 -21.841 -3.753 1.00 89.75 219 SER A O 1
ATOM 1726 N N . PHE A 1 220 ? -14.190 -22.728 -2.785 1.00 89.06 220 PHE A N 1
ATOM 1727 C CA . PHE A 1 220 ? -13.252 -21.854 -3.482 1.00 89.06 220 PHE A CA 1
ATOM 1728 C C . PHE A 1 220 ? -13.414 -21.936 -5.006 1.00 89.06 220 PHE A C 1
ATOM 1730 O O . PHE A 1 220 ? -13.320 -20.908 -5.662 1.00 89.06 220 PHE A O 1
ATOM 1737 N N . ASP A 1 221 ? -13.729 -23.113 -5.554 1.00 91.44 221 ASP A N 1
ATOM 1738 C CA . ASP A 1 221 ? -13.905 -23.310 -6.998 1.00 91.44 221 ASP A CA 1
ATOM 1739 C C . ASP A 1 221 ? -15.022 -22.430 -7.576 1.00 91.44 221 ASP A C 1
ATOM 1741 O O . ASP A 1 221 ? -14.836 -21.810 -8.617 1.00 91.44 221 ASP A O 1
ATOM 1745 N N . ILE A 1 222 ? -16.145 -22.293 -6.860 1.00 90.56 222 ILE A N 1
ATOM 1746 C CA . ILE A 1 222 ? -17.276 -21.453 -7.286 1.00 90.56 222 ILE A CA 1
ATOM 1747 C C . ILE A 1 222 ? -16.898 -19.968 -7.216 1.00 90.56 222 ILE A C 1
ATOM 1749 O O . ILE A 1 222 ? -17.201 -19.194 -8.125 1.00 90.56 222 ILE A O 1
ATOM 1753 N N . PHE A 1 223 ? -16.216 -19.556 -6.144 1.00 93.38 223 PHE A N 1
ATOM 1754 C CA . PHE A 1 223 ? -15.714 -18.187 -6.014 1.00 93.38 223 PHE A CA 1
ATOM 1755 C C . PHE A 1 223 ? -14.689 -17.858 -7.113 1.00 93.38 223 PHE A C 1
ATOM 1757 O O . PHE A 1 223 ? -14.744 -16.795 -7.730 1.00 93.38 223 PHE A O 1
ATOM 1764 N N . HIS A 1 224 ? -13.772 -18.783 -7.385 1.00 91.25 224 HIS A N 1
ATOM 1765 C CA . HIS A 1 224 ? -12.722 -18.641 -8.382 1.00 91.25 224 HIS A CA 1
ATOM 1766 C C . HIS A 1 224 ? -13.289 -18.571 -9.804 1.00 91.25 224 HIS A C 1
ATOM 1768 O O . HIS A 1 224 ? -12.916 -17.675 -10.560 1.00 91.25 224 HIS A O 1
ATOM 1774 N N . GLU A 1 225 ? -14.237 -19.447 -10.149 1.00 93.00 225 GLU A N 1
ATOM 1775 C CA . GLU A 1 225 ? -14.938 -19.420 -11.437 1.00 93.00 225 GLU A CA 1
ATOM 1776 C C . GLU A 1 225 ? -15.669 -18.086 -11.645 1.00 93.00 225 GLU A C 1
ATOM 1778 O O . GLU A 1 225 ? -15.562 -17.474 -12.710 1.00 93.00 225 GLU A O 1
ATOM 1783 N N . HIS A 1 226 ? -16.334 -17.570 -10.606 1.00 93.69 226 HIS A N 1
ATOM 1784 C CA . HIS A 1 226 ? -16.972 -16.258 -10.659 1.00 93.69 226 HIS A CA 1
ATOM 1785 C C . HIS A 1 226 ? -15.965 -15.137 -10.958 1.00 93.69 226 HIS A C 1
ATOM 1787 O O . HIS A 1 226 ? -16.218 -14.303 -11.830 1.00 93.69 226 HIS A O 1
ATOM 1793 N N . VAL A 1 227 ? -14.806 -15.123 -10.290 1.00 92.69 227 VAL A N 1
ATOM 1794 C CA . VAL A 1 227 ? -13.760 -14.122 -10.554 1.00 92.69 227 VAL A CA 1
ATOM 1795 C C . VAL A 1 227 ? -13.245 -14.235 -11.991 1.00 92.69 227 VAL A C 1
ATOM 1797 O O . VAL A 1 227 ? -13.093 -13.214 -12.659 1.00 92.69 227 VAL A O 1
ATOM 1800 N N . LEU A 1 228 ? -13.034 -15.453 -12.496 1.00 92.44 228 LEU A N 1
ATOM 1801 C CA . LEU A 1 228 ? -12.595 -15.687 -13.875 1.00 92.44 228 LEU A CA 1
ATOM 1802 C C . LEU A 1 228 ? -13.642 -15.275 -14.920 1.00 92.44 228 LEU A C 1
ATOM 1804 O O . LEU A 1 228 ? -13.274 -14.803 -15.996 1.00 92.44 228 LEU A O 1
ATOM 1808 N N . SER A 1 229 ? -14.936 -15.370 -14.604 1.00 91.69 229 SER A N 1
ATOM 1809 C CA . SER A 1 229 ? -16.003 -14.957 -15.524 1.00 91.69 229 SER A CA 1
ATOM 1810 C C . SER A 1 229 ? -15.921 -13.475 -15.914 1.00 91.69 229 SER A C 1
ATOM 1812 O O . SER A 1 229 ? -16.249 -13.123 -17.045 1.00 91.69 229 SER A O 1
ATOM 1814 N N . HIS A 1 230 ? -15.387 -12.613 -15.040 1.00 92.06 230 HIS A N 1
ATOM 1815 C CA . HIS A 1 230 ? -15.166 -11.195 -15.342 1.00 92.06 230 HIS A CA 1
ATOM 1816 C C . HIS A 1 230 ? -14.118 -10.954 -16.434 1.00 92.06 230 HIS A C 1
ATOM 1818 O O . HIS A 1 230 ? -14.151 -9.911 -17.081 1.00 92.06 230 HIS A O 1
ATOM 1824 N N . PHE A 1 231 ? -13.204 -11.900 -16.650 1.00 84.06 231 PHE A N 1
ATOM 1825 C CA . PHE A 1 231 ? -12.190 -11.815 -17.702 1.00 84.06 231 PHE A CA 1
ATOM 1826 C C . PHE A 1 231 ? -12.676 -12.408 -19.029 1.00 84.06 231 PHE A C 1
ATOM 1828 O O . PHE A 1 231 ? -12.192 -12.014 -20.086 1.00 84.06 231 PHE A O 1
ATOM 1835 N N . ASN A 1 232 ? -13.651 -13.321 -18.982 1.00 80.12 232 ASN A N 1
ATOM 1836 C CA . ASN A 1 232 ? -14.203 -13.975 -20.170 1.00 80.12 232 ASN A CA 1
ATOM 1837 C C . ASN A 1 232 ? -15.437 -13.255 -20.734 1.00 80.12 232 ASN A C 1
ATOM 1839 O O . ASN A 1 232 ? -15.661 -13.279 -21.945 1.00 80.12 232 ASN A O 1
ATOM 1843 N N . ASN A 1 233 ? -16.227 -12.586 -19.891 1.00 62.34 233 ASN A N 1
ATOM 1844 C CA . ASN A 1 233 ? -17.308 -11.716 -20.336 1.00 62.34 233 ASN A CA 1
ATOM 1845 C C . ASN A 1 233 ? -16.719 -10.354 -20.692 1.00 62.34 233 ASN A C 1
ATOM 1847 O O . ASN A 1 233 ? -16.680 -9.453 -19.857 1.00 62.34 233 ASN A O 1
ATOM 1851 N N . GLY A 1 234 ? -16.240 -10.245 -21.932 1.00 57.12 234 GLY A N 1
ATOM 1852 C CA . GLY A 1 234 ? -15.670 -9.045 -22.537 1.00 57.12 234 GLY A CA 1
ATOM 1853 C C . GLY A 1 234 ? -16.615 -7.843 -22.547 1.00 57.12 234 GLY A C 1
ATOM 1854 O O . GLY A 1 234 ? -17.053 -7.400 -23.602 1.00 57.12 234 GLY A O 1
ATOM 1855 N N . ASN A 1 235 ? -16.852 -7.254 -21.381 1.00 52.41 235 ASN A N 1
ATOM 1856 C CA . ASN A 1 235 ? -17.263 -5.871 -21.259 1.00 52.41 235 ASN A CA 1
ATOM 1857 C C . ASN A 1 235 ? -15.977 -5.056 -21.284 1.00 52.41 235 ASN A C 1
ATOM 1859 O O . ASN A 1 235 ? -15.493 -4.572 -20.260 1.00 52.41 235 ASN A O 1
ATOM 1863 N N . GLY A 1 236 ? -15.402 -4.968 -22.485 1.00 51.09 236 GLY A N 1
ATOM 1864 C CA . GLY A 1 236 ? -14.508 -3.881 -22.820 1.00 51.09 236 GLY A CA 1
ATOM 1865 C C . GLY A 1 236 ? -15.266 -2.595 -22.538 1.00 51.09 236 GLY A C 1
ATOM 1866 O O . GLY A 1 236 ? -16.168 -2.221 -23.279 1.00 51.09 236 GLY A O 1
ATOM 1867 N N . THR A 1 237 ? -14.962 -1.955 -21.416 1.00 47.88 237 THR A N 1
ATOM 1868 C CA . THR A 1 237 ? -15.297 -0.550 -21.255 1.00 47.88 237 THR A CA 1
ATOM 1869 C C . THR A 1 237 ? -14.453 0.181 -22.282 1.00 47.88 237 THR A C 1
ATOM 1871 O O . THR A 1 237 ? -13.240 0.318 -22.098 1.00 47.88 237 THR A O 1
ATOM 1874 N N . ASP A 1 238 ? -15.107 0.543 -23.383 1.00 46.81 238 ASP A N 1
ATOM 1875 C CA . ASP A 1 238 ? -14.642 1.457 -24.412 1.00 46.81 238 ASP A CA 1
ATOM 1876 C C . ASP A 1 238 ? -13.856 2.607 -23.776 1.00 46.81 238 ASP A C 1
ATOM 1878 O O . ASP A 1 238 ? -14.415 3.554 -23.223 1.00 46.81 238 ASP A O 1
ATOM 1882 N N . PHE A 1 239 ? -12.530 2.536 -23.869 1.00 43.66 239 PHE A N 1
ATOM 1883 C CA . PHE A 1 239 ? -11.711 3.737 -23.886 1.00 43.66 239 PHE A CA 1
ATOM 1884 C C . PHE A 1 239 ? -11.812 4.297 -25.302 1.00 43.66 239 PHE A C 1
ATOM 1886 O O . PHE A 1 239 ? -10.921 4.119 -26.133 1.00 43.66 239 PHE A O 1
ATOM 1893 N N . GLU A 1 240 ? -12.949 4.931 -25.586 1.00 42.72 240 GLU A N 1
ATOM 1894 C CA . GLU A 1 240 ? -13.118 5.742 -26.779 1.00 42.72 240 GLU A CA 1
ATOM 1895 C C . GLU A 1 240 ? -12.166 6.936 -26.659 1.00 42.72 240 GLU A C 1
ATOM 1897 O O . GLU A 1 240 ? -12.343 7.866 -25.868 1.00 42.72 240 GLU A O 1
ATOM 1902 N N . LEU A 1 241 ? -11.072 6.835 -27.406 1.00 48.75 241 LEU A N 1
ATOM 1903 C CA . LEU A 1 241 ? -10.023 7.830 -27.507 1.00 48.75 241 LEU A CA 1
ATOM 1904 C C . LEU A 1 241 ? -10.568 9.014 -28.318 1.00 48.75 241 LEU A C 1
ATOM 1906 O O . LEU A 1 241 ? -10.379 9.093 -29.529 1.00 48.75 241 LEU A O 1
ATOM 1910 N N . VAL A 1 242 ? -11.276 9.932 -27.662 1.00 45.16 242 VAL A N 1
ATOM 1911 C CA . VAL A 1 242 ? -11.680 11.193 -28.293 1.00 45.16 242 VAL A CA 1
ATOM 1912 C C . VAL A 1 242 ? -10.481 12.149 -28.283 1.00 45.16 242 VAL A C 1
ATOM 1914 O O . VAL A 1 242 ? -10.223 12.844 -27.303 1.00 45.16 242 VAL A O 1
ATOM 1917 N N . SER A 1 243 ? -9.735 12.157 -29.390 1.00 37.75 243 SER A N 1
ATOM 1918 C CA . SER A 1 243 ? -8.982 13.325 -29.881 1.00 37.75 243 SER A CA 1
ATOM 1919 C C . SER A 1 243 ? -9.938 14.196 -30.711 1.00 37.75 243 SER A C 1
ATOM 1921 O O . SER A 1 243 ? -10.783 13.635 -31.414 1.00 37.75 243 SER A O 1
ATOM 1923 N N . PRO A 1 244 ? -9.868 15.539 -30.634 1.00 46.91 244 PRO A N 1
ATOM 1924 C CA . PRO A 1 244 ? -8.691 16.342 -31.001 1.00 46.91 244 PRO A CA 1
ATOM 1925 C C . PRO A 1 244 ? -8.124 17.227 -29.883 1.00 46.91 244 PRO A C 1
ATOM 1927 O O . PRO A 1 244 ? -8.910 17.808 -29.103 1.00 46.91 244 PRO A O 1
#

InterPro domains:
  IPR041641 CALCOCO1/2, zinc finger UBZ1-type [PF18112] (206-231)

Organism: NCBI:txid1563983

pLDDT: mean 70.92, std 22.37, range [32.38, 98.06]

Mean predicted aligned error: 24.82 Å

Solvent-accessible surface area (backbone atoms only — not comparable to full-atom values): 15900 Å² total; per-residue (Å²): 109,74,67,58,52,49,49,52,52,49,52,53,50,52,51,50,50,50,52,52,50,52,52,50,50,51,50,52,53,50,51,51,50,56,53,58,68,70,69,69,84,88,77,81,97,77,82,78,96,78,83,92,83,90,87,78,90,84,82,90,75,96,70,87,76,72,79,71,48,71,65,56,56,50,50,51,51,53,51,49,53,51,50,51,50,52,51,49,55,49,52,50,51,51,53,49,48,57,72,67,40,86,70,70,54,57,72,73,45,93,76,46,68,72,80,84,72,54,59,59,60,57,52,50,50,53,52,52,51,52,53,50,53,53,52,50,55,52,49,54,53,50,52,53,52,50,53,52,50,52,52,50,51,53,51,48,59,61,51,54,73,73,69,75,84,70,89,73,92,77,89,80,88,81,90,78,88,87,88,82,89,84,90,80,90,72,86,84,77,78,84,78,81,74,85,77,81,82,73,83,55,84,68,47,49,61,39,91,88,79,65,51,80,38,58,72,85,56,56,67,67,61,56,51,52,56,57,50,45,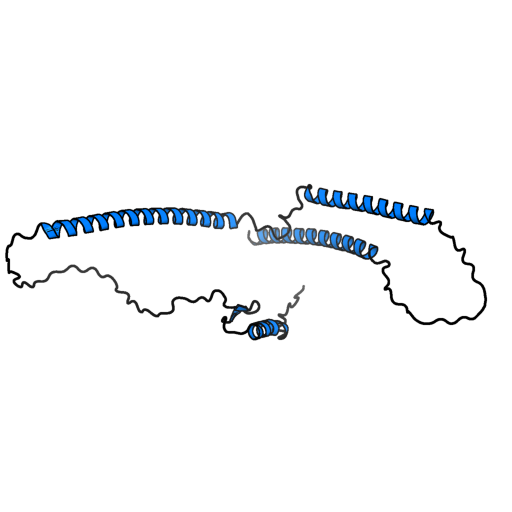65,74,69,54,78,74,72,76,77,80,76,80,80,77,134

Foldseek 3Di:
DVVVVVVVVVVVVVVLCVVVVVVVVVVVVVVVVVVVVVPPDDDDPDDDDDDDDDDDDDDDDDDPPPPCDVVNVVVVVVVVVVVVVVVVVVVVVVVVCVVPPDDPPVVSVPPPDPPPPCVVVVVVVVVVVVVVVVVVVVVVVVVVVVVVVVVVVVVVVVVVVVVPPDDDDDDDDDDDDDDDDDDDDDDPPDDPPPDDDDDPPPPFDAQPQPRDTHDPPDDPVVSVVVNVVSVVPPPPPDPPPDDD

Radius of gyration: 43.43 Å; Cα contacts (8 Å, |Δi|>4): 33; chains: 1; bounding box: 105×78×121 Å

Secondary structure (DSSP, 8-state):
-HHHHHHHHHHHHHHHHHHHHHHHHHHHHHHHHHHHHT-S-----------------------------HHHHHHHHHHHHHHHHHHHHHHHHHHHHHHHSTT--TTTSTTS--TTTSHHHHHHHHHHHHHHHHHHHHHHHHHHHHHHHHHHHHHHHHHHTTT--S-----------------------------------TT-EE-TTT--EE-TTS-HHHHHHHHHHHHHS-----------

=== Feature glossary ===
Reading guide. The protein is described through the following features:

Foldseek 3Di. A 3Di character summarizes, for each residue, the relative orientation of the Cα frame of its nearest spatial neighbor. Because it encodes fold topology rather than chemistry, 3Di alignments detect remote structural similarity that sequence alignment misses.

Contact-map, Ramachandran, and PAE plots. Plot images: a contact map (which residues are close in 3D, as an N×N binary image), a Ramachandran scatter (backbone torsion angles, revealing secondary-structure composition at a glance), and — for AlphaFold structures — a PAE heatmap (pairwise prediction confidence).

Radius of gyration, Cα contacts, bounding box. Radius of gyration (Rg) is the root-mean-square distance of Cα atoms from their centroid — a single number for overall size and compactness. A globular domain of N residues has Rg ≈ 2.2·N^0.38 Å; an extended or disordered chain has a much larger Rg. The Cα contact count is the number of residue pairs whose Cα atoms are within 8 Å and are more than four positions apart in sequence — a standard proxy for tertiary packing density. The bounding box is the smallest axis-aligned box enclosing all Cα atoms.

Secondary structure (8-state, DSSP). Eight-state secondary structure (DSSP): H is the canonical α-helix, G the tighter 3₁₀-helix, I the wider π-helix; E/B are β-structure, T and S are turns and bends, and '-' is everything else. DSSP derives these from the pattern of main-chain N–H···O=C hydrogen bonds, not from the sequence.

B-factor. B-factor (Debye–Waller factor) reflects atomic displacement in the crystal lattice. It is an experimental observable (units Å²), not a prediction; low values mean the atom is pinned down, high values mean it moves or is heterogeneous across the crystal.

pLDDT. pLDDT is the predicted lDDT-Cα score: AlphaFold's confidence that the local environment of each residue (all inter-atomic distances within 15 Å) is correctly placed. It is a per-residue number between 0 and 100, with higher meaning more reliable.

Nearest PDB structures. Nearest PDB neighbors are the top structural matches found by Foldseek when searching this structure against the entire Protein Data Bank. Each hit reports a TM-score (0 to 1; >0.5 almost always implies the same fold) and an E-value. These are *structural* homologs — they may share no detectable sequence similarity.

Solvent-accessible surface area. Accessible surface area quantifies burial. A residue with SASA near zero is packed into the hydrophobic core; one with SASA >100 Å² sits on the surface. Computed here via the Shrake–Rupley numerical a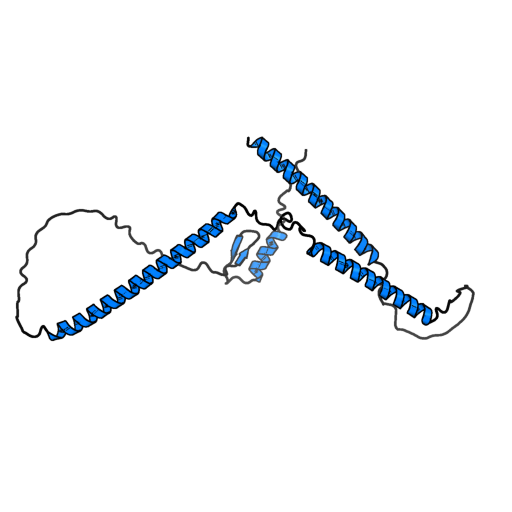lgorithm with a 1.4 Å probe.

Rendered structure images. Structure images are PyMOL renders from six orthogonal camera directions. Cartoon representation draws helices as coils and strands as arrows; sticks shows the backbone as bonds; surface shows the solvent-excluded envelope. Rainbow coloring maps sequence position to hue (blue→red, N→C); chain coloring assigns a distinct color per polypeptide.

Backbone torsions (φ/ψ). φ (phi) and ψ (psi) are the two rotatable backbone dihedrals per residue: φ is the C(i-1)–N–Cα–C torsion, ψ is the N–Cα–C–N(i+1) torsion, both in degrees on (−180°, 180°]. α-helical residues cluster near (−60°, −45°); β-strand residues near (−120°, +130°). A Ramachandran plot is simply a scatter of (φ, ψ) for every residue.

Predicted aligned error. Predicted Aligned Error (PAE) is an AlphaFold confidence matrix: entry (i, j) is the expected error in the position of residue j, in ångströms, when the prediction is superimposed on the true structure at residue i. Low PAE within a block of residues means that block is internally rigid and well-predicted; high PAE between two blocks means their relative placement is uncertain even if each block individually is confident.

mmCIF coordinates. Structure coordinates are given as an mmCIF _atom_site loop: one row per atom with element, residue name, chain id, sequence number, and x/y/z position in Å. Only the four main-chain atoms per residue are included here; side chains are omitted to keep the record compact.

InterPro / GO / CATH / organism. Database cross-references. InterPro integrates a dozen domain/family signature databases into unified entries with residue-range hits. GO terms attach function/process/location labels with evidence codes. CATH codes position the fold in a four-level structural taxonomy. Organism is the NCBI-taxonomy species name.

Secondary structure (3-state, P-SEA). SS3 is a coarse helix/strand/coil call (letters a/b/c) made by the P-SEA algorithm from inter-Cα distances and dihedrals. It is less detailed than DSSP but needs only Cα positions.

Sequence. Sequence gives the chain of amino acids in standard one-letter code (A=alanine, C=cysteine, …, Y=tyrosine), read N→C. It is the only feature that is directly encoded by the gene; all structural features are derived from the folded form of this sequence.